Protein AF-0000000072276727 (afdb_homodimer)

Sequence (302 aa):
MKRTNSSKAVAELLTQIGRLSHSHGFTGGLNPAQWMALRYFGQANPSVCTVMRFADFYGSSRGTASQSISALVRKGYLVRRPSPEKKSSHILEVTDAGRVLLSQDPIKYLIRGIEGLPASKVADFAESLEILIRHLFKEGDGDDMAIEPSEMKRTNSSKAVAELLTQIGRLSHSHGFTGGLNPAQWMALRYFGQANPSVCTVMRFADFYGSSRGTASQSISALVRKGYLVRRPSPEKKSSHILEVTDAGRVLLSQDPIKYLIRGIEGLPASKVADFAESLEILIRHLFKEGDGDDMAIEPSE

Organism: Rhodospirillum rubrum (strain ATCC 11170 / ATH 1.1.1 / DSM 467 / LMG 4362 / NCIMB 8255 / S1) (NCBI:txid269796)

Radius of gyration: 20.76 Å; Cα contacts (8 Å, |Δi|>4): 369; chains: 2; bounding box: 49×72×50 Å

InterPro domains:
  IPR000835 MarR-type HTH domain [PF12802] (29-85)
  IPR036388 Winged helix-like DNA-binding domain superfamily [G3DSA:1.10.10.10] (6-138)
  IPR036390 Winged helix DNA-binding domain superfamily [SSF46785] (27-138)
  IPR039422 Transcription regulators MarR/SlyA-like [PTHR33164] (10-126)

Solvent-accessible surface area (backbone atoms only — not comparable to full-atom values): 16403 Å² total; per-residue (Å²): 140,78,67,55,47,33,44,61,38,35,37,50,48,46,48,51,51,19,48,56,56,46,67,50,22,66,44,96,92,32,43,47,64,34,48,50,49,52,51,49,38,64,69,44,53,78,91,55,19,31,60,63,51,48,9,63,73,70,72,46,52,60,68,60,36,44,52,34,48,51,50,33,37,74,73,49,29,32,43,82,36,79,30,90,83,40,88,90,37,59,26,48,40,58,31,73,62,26,50,58,51,54,76,64,44,57,62,53,60,50,23,53,32,43,60,71,45,58,71,72,53,41,39,53,44,22,52,53,48,51,55,32,49,55,44,48,54,62,51,54,66,61,68,63,69,74,78,63,73,79,126,134,75,71,51,48,33,44,61,39,35,37,51,48,46,50,50,52,20,47,56,55,45,68,50,23,66,43,95,94,32,44,48,64,36,48,51,50,53,51,48,37,65,70,42,53,78,90,55,19,31,62,63,51,48,9,63,72,70,72,46,53,57,67,61,36,45,51,34,48,51,52,34,37,75,72,50,28,30,42,81,37,78,29,91,84,39,90,90,37,60,26,48,40,58,30,73,63,26,49,59,52,54,76,64,43,58,63,52,60,50,23,52,33,45,62,72,47,58,69,70,54,40,39,54,46,21,52,52,49,52,56,33,50,54,45,48,54,62,52,54,65,63,68,63,69,72,77,64,74,78,126

Foldseek 3Di:
DPVCPDPVNVVVVVVVVVVVLQVLQPPPVAHVLLLLLLVPQAPDDQVQQALVSSCVVVVHDSVSSVVSVVVCVVVPQKDWDQRPVDNVGIGIHGDPVVVVVNVVRSCVVVVVVLVPDPPVVSVVVVVVVVVVVVVVVVVVVPPPPPPPPDD/DPPCPDPVNVVVVVVVVVVVLQVLQPPPVAHVLLLLLLVPQAPDDQVQQALVSSCVVVVHDSVSSCVSVVVCVVVPQKDWDQRPVDNVGIGIHGDPVSVVVNVVRSCVVVVVVLVPDPPVVSVVVVVVVVVVVVVVVVVVVPPPPPPPPDD

Nearest PDB structures (foldseek):
  5cyv-assembly1_B  TM=8.163E-01  e=2.931E-05  Rhodococcus jostii RHA1
  5f6f-assembly1_B  TM=5.925E-01  e=1.391E-05  Staphylococcus aureus
  5fb2-assembly1_A  TM=6.396E-01  e=5.126E-05  Staphylococcus aureus
  5ffz-assembly1_A-2  TM=5.820E-01  e=2.148E-05  Staphylococcus aureus
  4lll-assembly4_M  TM=6.049E-01  e=4.527E-05  Staphylococcus aureus

pLDDT: mean 79.68, std 17.42, range [23.55, 97.69]

Secondary structure (DSSP, 8-state):
--GGGSHHHHHHHHHHHHHHHHHTTSBTTB-HHHHHHHHHHHH--GGG-SHHHHHHHHT--HHHHHHHHHHHHHTTSEEEEE-SS-TT-EEEEE-HHHHHHHTT-THHHHHHHHHTS-HHHHHHHHHHHHHHHHHHHHHHTTT--------/--GGGSHHHHHHHHHHHHHHHHHTTSBTTB-HHHHHHHHHHHH--GGG-SHHHHHHHHT--HHHHHHHHHHHHHTTSEEEEE-SS-TT-EEEEE-HHHHHHHTT-THHHHHHHHHTS-HHHHHHHHHHHHHHHHHHHHHHTTT--------

Structure (mmCIF, N/CA/C/O backbone):
data_AF-0000000072276727-model_v1
#
loop_
_entity.id
_entity.type
_entity.pdbx_description
1 polymer 'Transcriptional regulatory protein'
#
loop_
_atom_site.group_PDB
_atom_site.id
_atom_site.type_symbol
_atom_site.label_atom_id
_atom_site.label_alt_id
_atom_site.label_comp_id
_atom_site.label_asym_id
_atom_site.label_entity_id
_atom_site.label_seq_id
_atom_site.pdbx_PDB_ins_code
_atom_site.Cartn_x
_atom_site.Cartn_y
_atom_site.Cartn_z
_atom_site.occupancy
_atom_site.B_iso_or_equiv
_atom_site.auth_seq_id
_atom_site.auth_comp_id
_atom_site.auth_asym_id
_atom_site.auth_atom_id
_atom_site.pdbx_PDB_model_num
ATOM 1 N N . MET A 1 1 ? 18.516 -18.031 -6.91 1 28.41 1 MET A N 1
ATOM 2 C CA . MET A 1 1 ? 17.234 -17.625 -6.355 1 28.41 1 MET A CA 1
ATOM 3 C C . MET A 1 1 ? 17 -16.125 -6.562 1 28.41 1 MET A C 1
ATOM 5 O O . MET A 1 1 ? 17.219 -15.328 -5.648 1 28.41 1 MET A O 1
ATOM 9 N N . LYS A 1 2 ? 17.516 -15.508 -7.641 1 39.69 2 LYS A N 1
ATOM 10 C CA . LYS A 1 2 ? 17.906 -14.328 -8.398 1 39.69 2 LYS A CA 1
ATOM 11 C C . LYS A 1 2 ? 16.719 -13.406 -8.656 1 39.69 2 LYS A C 1
ATOM 13 O O . LYS A 1 2 ? 16.797 -12.508 -9.5 1 39.69 2 LYS A O 1
ATOM 18 N N . ARG A 1 3 ? 15.5 -13.977 -8.594 1 46.44 3 ARG A N 1
ATOM 19 C CA . ARG A 1 3 ? 14.133 -13.617 -8.953 1 46.44 3 ARG A CA 1
ATOM 20 C C . ARG A 1 3 ? 13.719 -12.305 -8.289 1 46.44 3 ARG A C 1
ATOM 22 O O . ARG A 1 3 ? 12.906 -11.555 -8.828 1 46.44 3 ARG A O 1
ATOM 29 N N . THR A 1 4 ? 14.453 -11.977 -7.047 1 56.88 4 THR A N 1
ATOM 30 C CA . THR A 1 4 ? 14 -11 -6.066 1 56.88 4 THR A CA 1
ATOM 31 C C . THR A 1 4 ? 14.383 -9.586 -6.5 1 56.88 4 THR A C 1
ATOM 33 O O . THR A 1 4 ? 13.93 -8.602 -5.902 1 56.88 4 THR A O 1
ATOM 36 N N . ASN A 1 5 ? 15.094 -9.617 -7.605 1 63.16 5 ASN A N 1
ATOM 37 C CA . ASN A 1 5 ? 15.594 -8.281 -7.922 1 63.16 5 ASN A CA 1
ATOM 38 C C . ASN A 1 5 ? 14.93 -7.715 -9.172 1 63.16 5 ASN A C 1
ATOM 40 O O . ASN A 1 5 ? 15.508 -6.867 -9.859 1 63.16 5 ASN A O 1
ATOM 44 N N . SER A 1 6 ? 13.906 -8.312 -9.445 1 83 6 SER A N 1
ATOM 45 C CA . SER A 1 6 ? 13.234 -7.816 -10.641 1 83 6 SER A CA 1
ATOM 46 C C . SER A 1 6 ? 12.219 -6.73 -10.297 1 83 6 SER A C 1
ATOM 48 O O . SER A 1 6 ? 11.828 -6.582 -9.133 1 83 6 SER A O 1
ATOM 50 N N . SER A 1 7 ? 11.969 -5.961 -11.359 1 88.56 7 SER A N 1
ATOM 51 C CA . SER A 1 7 ? 10.945 -4.93 -11.219 1 88.56 7 SER A CA 1
ATOM 52 C C . SER A 1 7 ? 9.617 -5.527 -10.766 1 88.56 7 SER A C 1
ATOM 54 O O . SER A 1 7 ? 8.906 -4.922 -9.969 1 88.56 7 SER A O 1
ATOM 56 N N . LYS A 1 8 ? 9.453 -6.707 -11.195 1 86.81 8 LYS A N 1
ATOM 57 C CA . LYS A 1 8 ? 8.234 -7.414 -10.805 1 86.81 8 LYS A CA 1
ATOM 58 C C . LYS A 1 8 ? 8.258 -7.773 -9.328 1 86.81 8 LYS A C 1
ATOM 60 O O . LYS A 1 8 ? 7.27 -7.586 -8.617 1 86.81 8 LYS A O 1
ATOM 65 N N . ALA A 1 9 ? 9.367 -8.258 -8.961 1 83.88 9 ALA A N 1
ATOM 66 C CA . ALA A 1 9 ? 9.508 -8.641 -7.559 1 83.88 9 ALA A CA 1
ATOM 67 C C . ALA A 1 9 ? 9.359 -7.426 -6.645 1 83.88 9 ALA A C 1
ATOM 69 O O . ALA A 1 9 ? 8.703 -7.5 -5.605 1 83.88 9 ALA A O 1
ATOM 70 N N . VAL A 1 10 ? 9.906 -6.309 -7.008 1 87.81 10 VAL A N 1
ATOM 71 C CA . VAL A 1 10 ? 9.836 -5.078 -6.23 1 87.81 10 VAL A CA 1
ATOM 72 C C . VAL A 1 10 ? 8.391 -4.594 -6.156 1 87.81 10 VAL A C 1
ATOM 74 O O . VAL A 1 10 ? 7.914 -4.188 -5.094 1 87.81 10 VAL A O 1
ATOM 77 N N . ALA A 1 11 ? 7.715 -4.711 -7.277 1 88.5 11 ALA A N 1
ATOM 78 C CA . ALA A 1 11 ? 6.312 -4.301 -7.324 1 88.5 11 ALA A CA 1
ATOM 79 C C . ALA A 1 11 ? 5.465 -5.137 -6.371 1 88.5 11 ALA A C 1
ATOM 81 O O . ALA A 1 11 ? 4.621 -4.602 -5.645 1 88.5 11 ALA A O 1
ATOM 82 N N . GLU A 1 12 ? 5.738 -6.355 -6.34 1 84.12 12 GLU A N 1
ATOM 83 C CA . GLU A 1 12 ? 4.992 -7.258 -5.469 1 84.12 12 GLU A CA 1
ATOM 84 C C . GLU A 1 12 ? 5.281 -6.977 -3.998 1 84.12 12 GLU A C 1
ATOM 86 O O . GLU A 1 12 ? 4.375 -7.004 -3.162 1 84.12 12 GLU A O 1
ATOM 91 N N . LEU A 1 13 ? 6.523 -6.695 -3.721 1 83.75 13 LEU A N 1
ATOM 92 C CA . LEU A 1 13 ? 6.91 -6.391 -2.348 1 83.75 13 LEU A CA 1
ATOM 93 C C . LEU A 1 13 ? 6.289 -5.078 -1.886 1 83.75 13 LEU A C 1
ATOM 95 O O . LEU A 1 13 ? 5.82 -4.973 -0.75 1 83.75 13 LEU A O 1
ATOM 99 N N . LEU A 1 14 ? 6.262 -4.141 -2.752 1 86.81 14 LEU A N 1
ATOM 100 C CA . LEU A 1 14 ? 5.645 -2.857 -2.434 1 86.81 14 LEU A CA 1
ATOM 101 C C . LEU A 1 14 ? 4.156 -3.023 -2.16 1 86.81 14 LEU A C 1
ATOM 103 O O . LEU A 1 14 ? 3.629 -2.451 -1.202 1 86.81 14 LEU A O 1
ATOM 107 N N . THR A 1 15 ? 3.518 -3.785 -2.977 1 82.5 15 THR A N 1
ATOM 108 C CA . THR A 1 15 ? 2.094 -4.055 -2.811 1 82.5 15 THR A CA 1
ATOM 109 C C . THR A 1 15 ? 1.827 -4.75 -1.48 1 82.5 15 THR A C 1
ATOM 111 O O . THR A 1 15 ? 0.852 -4.438 -0.794 1 82.5 15 THR A O 1
ATOM 114 N N . GLN A 1 16 ? 2.672 -5.668 -1.152 1 79.69 16 GLN A N 1
ATOM 115 C CA . GLN A 1 16 ? 2.525 -6.398 0.101 1 79.69 16 GLN A CA 1
ATOM 116 C C . GLN A 1 16 ? 2.672 -5.469 1.303 1 79.69 16 GLN A C 1
ATOM 118 O O . GLN A 1 16 ? 1.913 -5.57 2.27 1 79.69 16 GLN A O 1
ATOM 123 N N . ILE A 1 17 ? 3.648 -4.586 1.242 1 81.12 17 ILE A N 1
ATOM 124 C CA . ILE A 1 17 ? 3.879 -3.641 2.33 1 81.12 17 ILE A CA 1
ATOM 125 C C . ILE A 1 17 ? 2.68 -2.705 2.463 1 81.12 17 ILE A C 1
ATOM 127 O O . ILE A 1 17 ? 2.236 -2.408 3.576 1 81.12 17 ILE A O 1
ATOM 131 N N . GLY A 1 18 ? 2.227 -2.26 1.31 1 78.69 18 GLY A N 1
ATOM 132 C CA . GLY A 1 18 ? 1.042 -1.415 1.324 1 78.69 18 GLY A CA 1
ATOM 133 C C . GLY A 1 18 ? -0.16 -2.084 1.963 1 78.69 18 GLY A C 1
ATOM 134 O O . GLY A 1 18 ? -0.893 -1.456 2.729 1 78.69 18 GLY A O 1
ATOM 135 N N . ARG A 1 19 ? -0.357 -3.309 1.701 1 75.44 19 ARG A N 1
ATOM 136 C CA . ARG A 1 19 ? -1.466 -4.07 2.27 1 75.44 19 ARG A CA 1
ATOM 137 C C . ARG A 1 19 ? -1.307 -4.223 3.777 1 75.44 19 ARG A C 1
ATOM 139 O O . ARG A 1 19 ? -2.27 -4.055 4.531 1 75.44 19 ARG A O 1
ATOM 146 N N . LEU A 1 20 ? -0.111 -4.594 4.148 1 72.75 20 LEU A 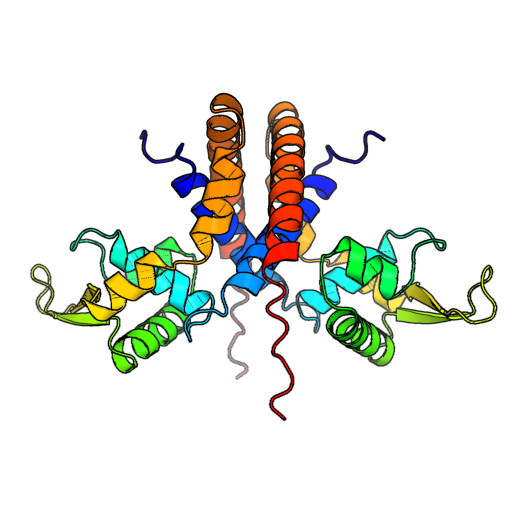N 1
ATOM 147 C CA . LEU A 1 20 ? 0.159 -4.777 5.57 1 72.75 20 LEU A CA 1
ATOM 148 C C . LEU A 1 20 ? -0.059 -3.48 6.336 1 72.75 20 LEU A C 1
ATOM 150 O O . LEU A 1 20 ? -0.623 -3.49 7.434 1 72.75 20 LEU A O 1
ATOM 154 N N . SER A 1 21 ? 0.383 -2.441 5.723 1 71.75 21 SER A N 1
ATOM 155 C CA . SER A 1 21 ? 0.22 -1.133 6.348 1 71.75 21 SER A CA 1
ATOM 156 C C . SER A 1 21 ? -1.247 -0.723 6.398 1 71.75 21 SER A C 1
ATOM 158 O O . SER A 1 21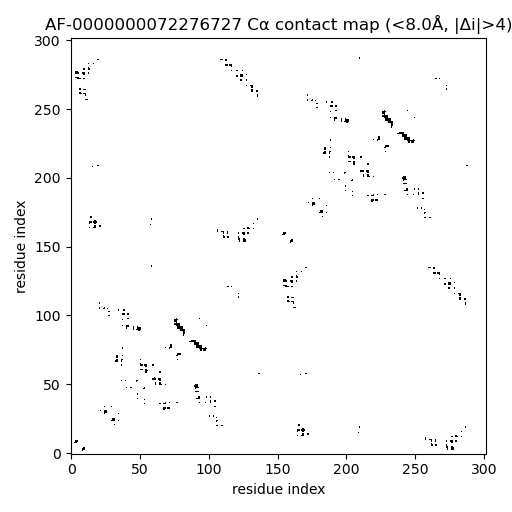 ? -1.693 -0.109 7.371 1 71.75 21 SER A O 1
ATOM 160 N N . HIS A 1 22 ? -1.976 -1.088 5.371 1 69.25 22 HIS A N 1
ATOM 161 C CA . HIS A 1 22 ? -3.395 -0.759 5.285 1 69.25 22 HIS A CA 1
ATOM 162 C C . HIS A 1 22 ? -4.211 -1.585 6.277 1 69.25 22 HIS A C 1
ATOM 164 O O . HIS A 1 22 ? -5.102 -1.059 6.941 1 69.25 22 HIS A O 1
ATOM 170 N N . SER A 1 23 ? -3.924 -2.826 6.309 1 67.75 23 SER A N 1
ATOM 171 C CA . SER A 1 23 ? -4.656 -3.713 7.207 1 67.75 23 SER A CA 1
ATOM 172 C C . SER A 1 23 ? -4.496 -3.281 8.664 1 67.75 23 SER A C 1
ATOM 174 O O . SER A 1 23 ? -5.418 -3.432 9.469 1 67.75 23 SER A O 1
ATOM 176 N N . HIS A 1 24 ? -3.363 -2.662 8.906 1 65 24 HIS A N 1
ATOM 177 C CA . HIS A 1 24 ? -3.105 -2.197 10.266 1 65 24 HIS A CA 1
ATOM 178 C C . HIS A 1 24 ? -3.691 -0.808 10.492 1 65 24 HIS A C 1
ATOM 180 O O . HIS A 1 24 ? -3.709 -0.313 11.625 1 65 24 HIS A O 1
ATOM 186 N N . GLY A 1 25 ? -4.309 -0.34 9.492 1 67.38 25 GLY A N 1
ATOM 187 C CA . GLY A 1 25 ? -4.797 1.028 9.562 1 67.38 25 GLY A CA 1
ATOM 188 C C . GLY A 1 25 ? -6.211 1.131 10.102 1 67.38 25 GLY A C 1
ATOM 189 O O . GLY A 1 25 ? -6.707 2.23 10.352 1 67.38 25 GLY A O 1
ATOM 190 N N . PHE A 1 26 ? -6.828 -0.09 10.297 1 72.06 26 PHE A N 1
ATOM 191 C CA . PHE A 1 26 ? -8.133 -0.049 10.953 1 72.06 26 PHE A CA 1
ATOM 192 C C . PHE A 1 26 ? -7.98 -0.159 12.461 1 72.06 26 PHE A C 1
ATOM 194 O O . PHE A 1 26 ? -8.219 -1.221 13.039 1 72.06 26 PHE A O 1
ATOM 201 N N . THR A 1 27 ? -7.5 0.809 13.039 1 77.94 27 THR A N 1
ATOM 202 C CA . THR A 1 27 ? -7.223 0.863 14.469 1 77.94 27 THR A CA 1
ATOM 203 C C . THR A 1 27 ? -7.691 2.189 15.062 1 77.94 27 THR A C 1
ATOM 205 O O . THR A 1 27 ? -7.926 3.152 14.328 1 77.94 27 THR A O 1
ATOM 208 N N . GLY A 1 28 ? -8.008 2.17 16.328 1 84.06 28 GLY A N 1
ATOM 209 C CA . GLY A 1 28 ? -8.367 3.395 17.016 1 84.06 28 GLY A CA 1
ATOM 210 C C . GLY A 1 28 ? -9.68 3.99 16.547 1 84.06 28 GLY A C 1
ATOM 211 O O . GLY A 1 28 ? -9.891 5.199 16.656 1 84.06 28 GLY A O 1
ATOM 212 N N . GLY A 1 29 ? -10.5 3.168 15.836 1 89.06 29 GLY A N 1
ATOM 213 C CA . GLY A 1 29 ? -11.781 3.641 15.336 1 89.06 29 GLY A CA 1
ATOM 214 C C . GLY A 1 29 ? -11.672 4.41 14.031 1 89.06 29 GLY A C 1
ATOM 215 O O . GLY A 1 29 ? -12.633 5.039 13.594 1 89.06 29 GLY A O 1
ATOM 216 N N . LEU A 1 30 ? -10.484 4.434 13.469 1 93.06 30 LEU A N 1
ATOM 217 C CA . LEU A 1 30 ? -10.273 5.129 12.203 1 93.06 30 LEU A CA 1
ATOM 218 C C . LEU A 1 30 ? -9.961 4.141 11.086 1 93.06 30 LEU A C 1
ATOM 220 O O . LEU A 1 30 ? -9.492 3.031 11.344 1 93.06 30 LEU A O 1
ATOM 224 N N . ASN A 1 31 ? -10.281 4.512 9.922 1 87.06 31 ASN A N 1
ATOM 225 C CA . ASN A 1 31 ? -9.82 3.789 8.742 1 87.06 31 ASN A CA 1
ATOM 226 C C . ASN A 1 31 ? -8.547 4.395 8.172 1 87.06 31 ASN A C 1
ATOM 228 O O . ASN A 1 31 ? -8.102 5.457 8.625 1 87.06 31 ASN A O 1
ATOM 232 N N . PRO A 1 32 ? -7.93 3.746 7.246 1 84.62 32 PRO A N 1
ATOM 233 C CA . PRO A 1 32 ? -6.629 4.199 6.746 1 84.62 32 PRO A CA 1
ATOM 234 C C . PRO A 1 32 ? -6.668 5.629 6.207 1 84.62 32 PRO A C 1
ATOM 236 O O . PRO A 1 32 ? -5.746 6.41 6.445 1 84.62 32 PRO A O 1
ATOM 239 N N . ALA A 1 33 ? -7.738 5.977 5.516 1 86.31 33 ALA A N 1
ATOM 240 C CA . ALA A 1 33 ? -7.848 7.324 4.973 1 86.31 33 ALA A CA 1
ATOM 241 C C . ALA A 1 33 ? -7.945 8.359 6.09 1 86.31 33 ALA A C 1
ATOM 243 O O . ALA A 1 33 ? -7.387 9.453 5.98 1 86.31 33 ALA A O 1
ATOM 244 N N . GLN A 1 34 ? -8.648 8 7.07 1 92.56 34 GLN A N 1
ATOM 245 C CA . GLN A 1 34 ? -8.789 8.891 8.219 1 92.56 34 GLN A CA 1
ATOM 246 C C . GLN A 1 34 ? -7.473 9.039 8.969 1 92.56 34 GLN A C 1
ATOM 248 O O . GLN A 1 34 ? -7.117 10.141 9.398 1 92.56 34 GLN A O 1
ATOM 253 N N . TRP A 1 35 ? -6.75 7.938 9.102 1 91.56 35 TRP A N 1
ATOM 254 C CA . TRP A 1 35 ? -5.426 8 9.703 1 91.56 35 TRP A CA 1
ATOM 255 C C . TRP A 1 35 ? -4.5 8.906 8.898 1 91.56 35 TRP A C 1
ATOM 257 O O . TRP A 1 35 ? -3.75 9.703 9.469 1 91.56 35 TRP A O 1
ATOM 267 N N . MET A 1 36 ? -4.531 8.82 7.641 1 89.19 36 MET A N 1
ATOM 268 C CA . MET A 1 36 ? -3.705 9.641 6.77 1 89.19 36 MET A CA 1
ATOM 269 C C . MET A 1 36 ? -4.02 11.125 6.961 1 89.19 36 MET A C 1
ATOM 271 O O . MET A 1 36 ? -3.109 11.945 7.07 1 89.19 36 MET A O 1
ATOM 275 N N . ALA A 1 37 ? -5.301 11.375 6.98 1 92.62 37 ALA A N 1
ATOM 276 C CA . ALA A 1 37 ? -5.719 12.758 7.168 1 92.62 37 ALA A CA 1
ATOM 277 C C . ALA A 1 37 ? -5.262 13.289 8.523 1 92.62 37 ALA A C 1
ATOM 279 O O . ALA A 1 37 ? -4.691 14.383 8.609 1 92.62 37 ALA A O 1
ATOM 280 N N . LEU A 1 38 ? -5.488 12.562 9.539 1 93.94 38 LEU A N 1
ATOM 281 C CA . LEU A 1 38 ? -5.113 12.992 10.883 1 93.94 38 LEU A CA 1
ATOM 282 C C . LEU A 1 38 ? -3.611 13.227 10.977 1 93.94 38 LEU A C 1
ATOM 284 O O . LEU A 1 38 ? -3.168 14.211 11.562 1 93.94 38 LEU A O 1
ATOM 288 N N . ARG A 1 39 ? -2.873 12.328 10.43 1 91.19 39 ARG A N 1
ATOM 289 C CA . ARG A 1 39 ? -1.418 12.453 10.414 1 91.19 39 ARG A CA 1
ATOM 290 C C . ARG A 1 39 ? -0.978 13.711 9.68 1 91.19 39 ARG A C 1
ATOM 292 O O . ARG A 1 39 ? -0.091 14.43 10.141 1 91.19 39 ARG A O 1
ATOM 299 N N . TYR A 1 40 ? -1.562 13.883 8.539 1 90.56 40 TYR A N 1
ATOM 300 C CA . TYR A 1 40 ? -1.226 15.047 7.73 1 90.56 40 TYR A CA 1
ATOM 301 C C . TYR A 1 40 ? -1.43 16.328 8.516 1 90.56 40 TYR A C 1
ATOM 303 O O . TYR A 1 40 ? -0.523 17.172 8.602 1 90.56 40 TYR A O 1
ATOM 311 N N . PHE A 1 41 ? -2.518 16.453 9.078 1 93.38 41 PHE A N 1
ATOM 312 C CA . PHE A 1 41 ? -2.85 17.703 9.773 1 93.38 41 PHE A CA 1
ATOM 313 C C . PHE A 1 41 ? -2.113 17.797 11.102 1 93.38 41 PHE A C 1
ATOM 315 O O . PHE A 1 41 ? -1.96 18.875 11.656 1 93.38 41 PHE A O 1
ATOM 322 N N . GLY A 1 42 ? -1.673 16.641 11.625 1 91.56 42 GLY A N 1
ATOM 323 C CA . GLY A 1 42 ? -0.858 16.641 12.828 1 91.56 42 GLY A CA 1
ATOM 324 C C . GLY A 1 42 ? 0.541 17.188 12.609 1 91.56 42 GLY A C 1
ATOM 325 O O . GLY A 1 42 ? 1.208 17.609 13.555 1 91.56 42 GLY A O 1
ATOM 326 N N . GLN A 1 43 ? 1.03 17.078 11.414 1 83.06 43 GLN A N 1
ATOM 327 C CA . GLN A 1 43 ? 2.391 17.5 11.094 1 83.06 43 GLN A CA 1
ATOM 328 C C . GLN A 1 43 ? 2.393 18.844 10.375 1 83.06 43 GLN A C 1
ATOM 330 O O . GLN A 1 43 ? 3.428 19.5 10.289 1 83.06 43 GLN A O 1
ATOM 335 N N . ALA A 1 44 ? 1.271 19.172 9.875 1 69.25 44 ALA A N 1
ATOM 336 C CA . ALA A 1 44 ? 1.212 20.297 8.945 1 69.25 44 ALA A CA 1
ATOM 337 C C . ALA A 1 44 ? 1.294 21.625 9.695 1 69.25 44 ALA A C 1
ATOM 339 O O . ALA A 1 44 ? 0.822 21.75 10.828 1 69.25 44 ALA A O 1
ATOM 340 N N . ASN A 1 45 ? 2.088 22.375 9.023 1 69 45 ASN A N 1
ATOM 341 C CA . ASN A 1 45 ? 2.059 23.781 9.398 1 69 45 ASN A CA 1
ATOM 342 C C . ASN A 1 45 ? 0.74 24.438 9 1 69 45 ASN A C 1
ATOM 344 O O . ASN A 1 45 ? 0.083 24 8.055 1 69 45 ASN A O 1
ATOM 348 N N . PRO A 1 46 ? 0.302 25.344 9.766 1 63.81 46 PRO A N 1
ATOM 349 C CA . PRO A 1 46 ? -0.989 26 9.547 1 63.81 46 PRO A CA 1
ATOM 350 C C . PRO A 1 46 ? -1.205 26.406 8.094 1 63.81 46 PRO A C 1
ATOM 352 O O . PRO A 1 46 ? -2.336 26.391 7.602 1 63.81 46 PRO A O 1
ATOM 355 N N . SER A 1 47 ? -0.215 26.734 7.402 1 65.19 47 SER A N 1
ATOM 356 C CA . SER A 1 47 ? -0.384 27.25 6.047 1 65.19 47 SER A CA 1
ATOM 357 C C . SER A 1 47 ? -0.786 26.141 5.082 1 65.19 47 SER A C 1
ATOM 359 O O . SER A 1 47 ? -1.298 26.406 3.994 1 65.19 47 SER A O 1
ATOM 361 N N . VAL A 1 48 ? -0.733 24.984 5.465 1 68 48 VAL A N 1
ATOM 362 C CA . VAL A 1 48 ? -1.001 23.891 4.543 1 68 48 VAL A CA 1
ATOM 363 C C . VAL A 1 48 ? -2.049 22.953 5.141 1 68 48 VAL A C 1
ATOM 365 O O . VAL A 1 48 ? -2.162 21.797 4.73 1 68 48 VAL A O 1
ATOM 368 N N . CYS A 1 49 ? -2.893 23.484 5.902 1 81.75 49 CYS A N 1
ATOM 369 C CA . CYS A 1 49 ? -3.828 22.641 6.645 1 81.75 49 CYS A CA 1
ATOM 370 C C . CYS A 1 49 ? -5.23 22.734 6.055 1 81.75 49 CYS A C 1
ATOM 372 O O . CYS A 1 49 ? -6.199 22.969 6.781 1 81.75 49 CYS A O 1
ATOM 374 N N . THR A 1 50 ? -5.316 22.578 4.699 1 87.94 50 THR A N 1
ATOM 375 C CA . THR A 1 50 ? -6.613 22.609 4.023 1 87.94 50 THR A CA 1
ATOM 376 C C . THR A 1 50 ? -6.93 21.266 3.396 1 87.94 50 THR A C 1
ATOM 378 O O . THR A 1 50 ? -6.031 20.453 3.178 1 87.94 50 THR A O 1
ATOM 381 N N . VAL A 1 51 ? -8.242 21.125 3.078 1 90.12 51 VAL A N 1
ATOM 382 C CA . VAL A 1 51 ? -8.711 19.906 2.432 1 90.12 51 VAL A CA 1
ATOM 383 C C . VAL A 1 51 ? -8 19.734 1.094 1 90.12 51 VAL A C 1
ATOM 385 O O . VAL A 1 51 ? -7.555 18.625 0.764 1 90.12 51 VAL A O 1
ATOM 388 N N . MET A 1 52 ? -7.805 20.781 0.39 1 88.25 52 MET A N 1
ATOM 389 C CA . MET A 1 52 ? -7.203 20.75 -0.941 1 88.25 52 MET A CA 1
ATOM 390 C C . MET A 1 52 ? -5.742 20.312 -0.868 1 88.25 52 MET A C 1
ATOM 392 O O . MET A 1 52 ? -5.293 19.5 -1.663 1 88.25 52 MET A O 1
ATOM 396 N N . ARG A 1 53 ? -5.059 20.906 0.043 1 86.62 53 ARG A N 1
ATOM 397 C CA . ARG A 1 53 ? -3.645 20.578 0.177 1 86.62 53 ARG A CA 1
ATOM 398 C C . ARG A 1 53 ? -3.461 19.125 0.628 1 86.62 53 ARG A C 1
ATOM 400 O O . ARG A 1 53 ? -2.533 18.453 0.185 1 86.62 53 ARG A O 1
ATOM 407 N N . PHE A 1 54 ? -4.344 18.688 1.482 1 89.38 54 PHE A N 1
ATOM 408 C CA . PHE A 1 54 ? -4.328 17.281 1.878 1 89.38 54 PHE A CA 1
ATOM 409 C C . PHE A 1 54 ? -4.578 16.375 0.676 1 89.38 54 PHE A C 1
ATOM 411 O O . PHE A 1 54 ? -3.84 15.414 0.453 1 89.38 54 PHE A O 1
ATOM 418 N N . ALA A 1 55 ? -5.586 16.703 -0.122 1 87.44 55 ALA A N 1
ATOM 419 C CA . ALA A 1 55 ? -5.93 15.922 -1.304 1 87.44 55 ALA A CA 1
ATOM 420 C C . ALA A 1 55 ? -4.758 15.844 -2.277 1 87.44 55 ALA A C 1
ATOM 422 O O . ALA A 1 55 ? -4.438 14.773 -2.799 1 87.44 55 ALA A O 1
ATOM 423 N N . ASP A 1 56 ? -4.066 16.969 -2.482 1 80.19 56 ASP A N 1
ATOM 424 C CA . ASP A 1 56 ? -2.92 17.047 -3.381 1 80.19 56 ASP A CA 1
ATOM 425 C C . ASP A 1 56 ? -1.762 16.188 -2.873 1 80.19 56 ASP A C 1
ATOM 427 O O . ASP A 1 56 ? -1.115 15.492 -3.652 1 80.19 56 ASP A O 1
ATOM 431 N N . PHE A 1 57 ? -1.592 16.328 -1.59 1 76.5 57 PHE A N 1
ATOM 432 C CA . PHE A 1 57 ? -0.466 15.648 -0.965 1 76.5 57 PHE A CA 1
ATOM 433 C C . PHE A 1 57 ? -0.621 14.141 -1.08 1 76.5 57 PHE A C 1
ATOM 435 O O . PHE A 1 57 ? 0.356 13.422 -1.32 1 76.5 57 PHE A O 1
ATOM 442 N N . TYR A 1 58 ? -1.785 13.586 -0.95 1 77.31 58 TYR A N 1
ATOM 443 C CA . TYR A 1 58 ? -1.993 12.141 -0.913 1 77.31 58 TYR A CA 1
ATOM 444 C C . TYR A 1 58 ? -2.541 11.633 -2.24 1 77.31 58 TYR A C 1
ATOM 446 O O . TYR A 1 58 ? -2.828 10.445 -2.389 1 77.31 58 TYR A O 1
ATOM 454 N N . GLY A 1 59 ? -2.705 12.508 -3.166 1 75.19 59 GLY A N 1
ATOM 455 C CA . GLY A 1 59 ? -3.17 12.102 -4.48 1 75.19 59 GLY A CA 1
ATOM 456 C C . GLY A 1 59 ? -4.594 11.586 -4.477 1 75.19 59 GLY A C 1
ATOM 457 O O . GLY A 1 59 ? -4.898 10.578 -5.117 1 75.19 59 GLY A O 1
ATOM 458 N N . SER A 1 60 ? -5.43 12.148 -3.711 1 78.31 60 SER A N 1
ATOM 459 C CA . SER A 1 60 ? -6.84 11.781 -3.637 1 78.31 60 SER A CA 1
ATOM 460 C C . SER A 1 60 ? -7.727 12.867 -4.227 1 78.31 60 SER A C 1
ATOM 462 O O . SER A 1 60 ? -7.293 14.008 -4.391 1 78.31 60 SER A O 1
ATOM 464 N N . SER A 1 61 ? -8.906 12.438 -4.562 1 81.44 61 SER A N 1
ATOM 465 C CA . SER A 1 61 ? -9.875 13.445 -4.98 1 81.44 61 SER A CA 1
ATOM 466 C C . SER A 1 61 ? -10.312 14.312 -3.805 1 81.44 61 SER A C 1
ATOM 468 O O . SER A 1 61 ? -10.227 13.891 -2.65 1 81.44 61 SER A O 1
ATOM 470 N N . ARG A 1 62 ? -10.688 15.516 -4.133 1 87.19 62 ARG A N 1
ATOM 471 C CA . ARG A 1 62 ? -11.18 16.422 -3.107 1 87.19 62 ARG A CA 1
ATOM 472 C C . ARG A 1 62 ? -12.375 15.828 -2.365 1 87.19 62 ARG A C 1
ATOM 474 O O . ARG A 1 62 ? -12.508 16.016 -1.153 1 87.19 62 ARG A O 1
ATOM 481 N N . GLY A 1 63 ? -13.188 15.148 -3.098 1 89.81 63 GLY A N 1
ATOM 482 C CA . GLY A 1 63 ? -14.344 14.516 -2.484 1 89.81 63 GLY A CA 1
ATOM 483 C C . GLY A 1 63 ? -13.969 13.484 -1.432 1 89.81 63 GLY A C 1
ATOM 484 O O . GLY A 1 63 ? -14.5 13.508 -0.32 1 89.81 63 GLY A O 1
ATOM 485 N N . THR A 1 64 ? -13.062 12.641 -1.746 1 83.38 64 THR A N 1
ATOM 486 C CA . THR A 1 64 ? -12.602 11.609 -0.825 1 83.38 64 THR A CA 1
ATOM 487 C C . THR A 1 64 ? -11.898 12.234 0.379 1 83.38 64 THR A C 1
ATOM 489 O O . THR A 1 64 ? -12.117 11.812 1.518 1 83.38 64 THR A O 1
ATOM 492 N N . ALA A 1 65 ? -11.164 13.18 0.081 1 91.81 65 ALA A N 1
ATOM 493 C CA . ALA A 1 65 ? -10.461 13.898 1.142 1 91.81 65 ALA A CA 1
ATOM 494 C C . ALA A 1 65 ? -11.445 14.547 2.111 1 91.81 65 ALA A C 1
ATOM 496 O O . ALA A 1 65 ? -11.289 14.445 3.328 1 91.81 65 ALA A O 1
ATOM 497 N N . SER A 1 66 ? -12.461 15.141 1.555 1 94.38 66 SER A N 1
ATOM 498 C CA . SER A 1 66 ? -13.445 15.836 2.375 1 94.38 66 SER A CA 1
ATOM 499 C C . SER A 1 66 ? -14.195 14.859 3.275 1 94.38 66 SER A C 1
ATOM 501 O O . SER A 1 66 ? -14.508 15.18 4.426 1 94.38 66 SER A O 1
ATOM 503 N N . GLN A 1 67 ? -14.422 13.711 2.773 1 95 67 GLN A N 1
ATOM 504 C CA . GLN A 1 67 ? -15.141 12.711 3.549 1 95 67 GLN A CA 1
ATOM 505 C C . GLN A 1 67 ? -14.328 12.258 4.758 1 95 67 GLN A C 1
ATOM 507 O O . GLN A 1 67 ? -14.852 12.172 5.871 1 95 67 GLN A O 1
ATOM 512 N N . SER A 1 68 ? -13.094 11.992 4.543 1 95.12 68 SER A N 1
ATOM 513 C CA . SER A 1 68 ? -12.227 11.57 5.637 1 95.12 68 SER A CA 1
ATOM 514 C C . SER A 1 68 ? -12.07 12.672 6.68 1 95.12 68 SER A C 1
ATOM 516 O O . SER A 1 68 ? -12.094 12.398 7.883 1 95.12 68 SER A O 1
ATOM 518 N N . ILE A 1 69 ? -11.969 13.844 6.164 1 96.31 69 ILE A N 1
ATOM 519 C CA . ILE A 1 69 ? -11.773 14.984 7.055 1 96.31 69 ILE A CA 1
ATOM 520 C C . ILE A 1 69 ? -13.055 15.25 7.84 1 96.31 69 ILE A C 1
ATOM 522 O O . ILE A 1 69 ? -13.016 15.477 9.047 1 96.31 69 ILE A O 1
ATOM 526 N N . SER A 1 70 ? -14.172 15.219 7.164 1 97.31 70 SER A N 1
ATOM 527 C CA . SER A 1 70 ? -15.461 15.43 7.82 1 97.31 70 SER A CA 1
ATOM 528 C C . SER A 1 70 ? -15.695 14.391 8.914 1 97.31 70 SER A C 1
ATOM 530 O O . SER A 1 70 ? -16.234 14.703 9.977 1 97.31 70 SER A O 1
ATOM 532 N N . ALA A 1 71 ? -15.297 13.219 8.648 1 97.5 71 ALA A N 1
ATOM 533 C CA . ALA A 1 71 ? -15.43 12.156 9.648 1 97.5 71 ALA A CA 1
ATOM 534 C C . ALA A 1 71 ? -14.594 12.461 10.891 1 97.5 71 ALA A C 1
ATOM 536 O O . ALA A 1 71 ? -15.055 12.258 12.016 1 97.5 71 ALA A O 1
ATOM 537 N N . LEU A 1 72 ? -13.445 12.961 10.672 1 97.5 72 LEU A N 1
ATOM 538 C CA . LEU A 1 72 ? -12.547 13.273 11.781 1 97.5 72 LEU A CA 1
ATOM 539 C C . LEU A 1 72 ? -13.062 14.461 12.586 1 97.5 72 LEU A C 1
ATOM 541 O O . LEU A 1 72 ? -12.906 14.508 13.805 1 97.5 72 LEU A O 1
ATOM 545 N N . VAL A 1 73 ? -13.703 15.391 11.891 1 97.44 73 VAL A N 1
ATOM 546 C CA . VAL A 1 73 ? -14.312 16.547 12.562 1 97.44 73 VAL A CA 1
ATOM 547 C C . VAL A 1 73 ? -15.5 16.078 13.398 1 97.44 73 VAL A C 1
ATOM 549 O O . VAL A 1 73 ? -15.641 16.484 14.562 1 97.44 73 VAL A O 1
ATOM 552 N N . ARG A 1 74 ? -16.281 15.25 12.836 1 97.69 74 ARG A N 1
ATOM 553 C CA . ARG A 1 74 ? -17.438 14.711 13.547 1 97.69 74 ARG A CA 1
ATOM 554 C C . ARG A 1 74 ? -17 13.922 14.781 1 97.69 74 ARG A C 1
ATOM 556 O O . ARG A 1 74 ? -17.641 14 15.828 1 97.69 74 ARG A O 1
ATOM 563 N N . LYS A 1 75 ? -15.852 13.25 14.711 1 97.31 75 LYS A N 1
ATOM 564 C CA . LYS A 1 75 ? -15.344 12.414 15.805 1 97.31 75 LYS A CA 1
ATOM 565 C C . LYS A 1 75 ? -14.594 13.25 16.828 1 97.31 75 LYS A C 1
ATOM 567 O O . LYS A 1 75 ? -14.211 12.75 17.891 1 97.31 75 LYS A O 1
ATOM 572 N N . GLY A 1 76 ? -14.359 14.5 16.5 1 97.5 76 GLY A N 1
ATOM 573 C CA . GLY A 1 76 ? -13.742 15.414 17.438 1 97.5 76 GLY A CA 1
ATOM 574 C C . GLY A 1 76 ? -12.227 15.391 17.375 1 97.5 76 GLY A C 1
ATOM 575 O O . GLY A 1 76 ? -11.555 15.852 18.297 1 97.5 76 GLY A O 1
ATOM 576 N N . TYR A 1 77 ? -11.586 14.867 16.328 1 97.62 77 TYR A N 1
ATOM 577 C CA . TYR A 1 77 ? -10.133 14.758 16.219 1 97.62 77 TYR A CA 1
ATOM 578 C C . TYR A 1 77 ? -9.562 15.922 15.422 1 97.62 77 TYR A C 1
ATOM 580 O O . TYR A 1 77 ? -8.367 16.219 15.516 1 97.62 77 TYR A O 1
ATOM 588 N N . LEU A 1 78 ? -10.438 16.5 14.594 1 97 78 LEU A N 1
ATOM 589 C CA . LEU A 1 78 ? -10.109 17.719 13.859 1 97 78 LEU A CA 1
ATOM 590 C C . LEU A 1 78 ? -11.141 18.812 14.125 1 97 78 LEU A C 1
ATOM 592 O O . LEU A 1 78 ? -12.281 18.516 14.477 1 97 78 LEU A O 1
ATOM 596 N N . VAL A 1 79 ? -10.742 20.047 13.969 1 95.75 79 VAL A N 1
ATOM 597 C CA . VAL A 1 79 ? -11.648 21.188 14.07 1 95.75 79 VAL A CA 1
ATOM 598 C C . VAL A 1 79 ? -11.367 22.172 12.945 1 95.75 79 VAL A C 1
ATOM 600 O O . VAL A 1 79 ? -10.211 22.359 12.555 1 95.75 79 VAL A O 1
ATOM 603 N N . ARG A 1 80 ? -12.398 22.688 12.414 1 93.25 80 ARG A N 1
ATOM 604 C CA . ARG A 1 80 ? -12.266 23.719 11.383 1 93.25 80 ARG A CA 1
ATOM 605 C C . ARG A 1 80 ? -12.094 25.094 12.008 1 93.25 80 ARG A C 1
ATOM 607 O O . ARG A 1 80 ? -12.773 25.438 12.977 1 93.25 80 ARG A O 1
ATOM 614 N N . ARG A 1 81 ? -11.148 25.766 11.492 1 91.06 81 ARG A N 1
ATOM 615 C CA . ARG A 1 81 ? -10.914 27.141 11.914 1 91.06 81 ARG A CA 1
ATOM 616 C C . ARG A 1 81 ? -10.867 28.078 10.711 1 91.06 81 ARG A C 1
ATOM 618 O O . ARG A 1 81 ? -10.445 27.688 9.625 1 91.06 81 ARG A O 1
ATOM 625 N N . PRO A 1 82 ? -11.336 29.297 10.93 1 87.19 82 PRO A N 1
ATOM 626 C CA . PRO A 1 82 ? -11.18 30.266 9.844 1 87.19 82 PRO A CA 1
ATOM 627 C C . PRO A 1 82 ? -9.719 30.5 9.477 1 87.19 82 PRO A C 1
ATOM 629 O O . PRO A 1 82 ? -8.852 30.531 10.352 1 87.19 82 PRO A O 1
ATOM 632 N N . SER A 1 83 ? -9.477 30.469 8.188 1 82 83 SER A N 1
ATOM 633 C CA . SER A 1 83 ? -8.109 30.734 7.738 1 82 83 SER A CA 1
ATOM 634 C C . SER A 1 83 ? -7.688 32.156 8.078 1 82 83 SER A C 1
ATOM 636 O O . SER A 1 83 ? -8.453 33.125 7.887 1 82 83 SER A O 1
ATOM 638 N N . PRO A 1 84 ? -6.5 32.281 8.602 1 76.81 84 PRO A N 1
ATOM 639 C CA . PRO A 1 84 ? -6.016 33.625 8.844 1 76.81 84 PRO A CA 1
ATOM 640 C C . PRO A 1 84 ? -5.668 34.375 7.559 1 76.81 84 PRO A C 1
ATOM 642 O O . PRO A 1 84 ? -5.652 35.625 7.535 1 76.81 84 PRO A O 1
ATOM 645 N N . GLU A 1 85 ? -5.383 33.594 6.617 1 75.88 85 GLU A N 1
ATOM 646 C CA . GLU A 1 85 ? -4.863 34.188 5.387 1 75.88 85 GLU A CA 1
ATOM 647 C C . GLU A 1 85 ? -5.988 34.469 4.391 1 75.88 85 GLU A C 1
ATOM 649 O O . GLU A 1 85 ? -5.914 35.406 3.621 1 75.88 85 GLU A O 1
ATOM 654 N N . LYS A 1 86 ? -6.852 33.562 4.309 1 71.94 86 LYS A N 1
ATOM 655 C CA . LYS A 1 86 ? -7.93 33.688 3.332 1 71.94 86 LYS A CA 1
ATOM 656 C C . LYS A 1 86 ? -9.297 33.656 4.008 1 71.94 86 LYS A C 1
ATOM 658 O O . LYS A 1 86 ? -9.695 32.594 4.523 1 71.94 86 LYS A O 1
ATOM 663 N N . LYS A 1 87 ? -9.969 34.812 4.016 1 70.81 87 LYS A N 1
ATOM 664 C CA . LYS A 1 87 ? -11.234 35 4.727 1 70.81 87 LYS A CA 1
ATOM 665 C C . LYS A 1 87 ? -12.273 33.969 4.277 1 70.81 87 LYS A C 1
ATOM 667 O O . LYS A 1 87 ? -13.133 33.562 5.066 1 70.81 87 LYS A O 1
ATOM 672 N N . SER A 1 88 ? -12.031 33.375 3.117 1 70.12 88 SER A N 1
ATOM 673 C CA . SER A 1 88 ? -13.07 32.5 2.633 1 70.12 88 SER A CA 1
ATOM 674 C C . SER A 1 88 ? -12.641 31.031 2.764 1 70.12 88 SER A C 1
ATOM 676 O O . SER A 1 88 ? -13.359 30.125 2.338 1 70.12 88 SER A O 1
ATOM 678 N N . SER A 1 89 ? -11.508 30.828 3.484 1 78.25 89 SER A N 1
ATOM 679 C CA . SER A 1 89 ? -11.039 29.453 3.562 1 78.25 89 SER A CA 1
ATOM 680 C C . SER A 1 89 ? -10.93 28.984 5.012 1 78.25 89 SER A C 1
ATOM 682 O O . SER A 1 89 ? -11 29.797 5.938 1 78.25 89 SER A O 1
ATOM 684 N N . HIS A 1 90 ? -11.156 27.75 5.18 1 87.19 90 HIS A N 1
ATOM 685 C CA . HIS A 1 90 ? -10.992 27.141 6.492 1 87.19 90 HIS A CA 1
ATOM 686 C C . HIS A 1 90 ? -9.75 26.25 6.535 1 87.19 90 HIS A C 1
ATOM 688 O O . HIS A 1 90 ? -9.328 25.719 5.508 1 87.19 90 HIS A O 1
ATOM 694 N N . ILE A 1 91 ? -9.133 26.406 7.691 1 90.62 91 ILE A N 1
ATOM 695 C CA . ILE A 1 91 ? -8.023 25.5 7.938 1 90.62 91 ILE A CA 1
ATOM 696 C C . ILE A 1 91 ? -8.43 24.438 8.953 1 90.62 91 ILE A C 1
ATOM 698 O O . ILE A 1 91 ? -9.445 24.594 9.648 1 90.62 91 ILE A O 1
ATOM 702 N N . LEU A 1 92 ? -7.691 23.359 8.992 1 94.25 92 LEU A N 1
ATOM 703 C CA . LEU A 1 92 ? -7.961 22.25 9.914 1 94.25 92 LEU A CA 1
ATOM 704 C C . LEU A 1 92 ? -6.867 22.156 10.969 1 94.25 92 LEU A C 1
ATOM 706 O O . LEU A 1 92 ? -5.684 22.312 10.656 1 94.25 92 LEU A O 1
ATOM 710 N N . GLU A 1 93 ? -7.34 21.984 12.18 1 93.31 93 GLU A N 1
ATOM 711 C CA . GLU A 1 93 ? -6.406 21.766 13.281 1 93.31 93 GLU A CA 1
ATOM 712 C C . GLU A 1 93 ? -6.723 20.469 14.023 1 93.31 93 GLU A C 1
ATOM 714 O O . GLU A 1 93 ? -7.891 20.141 14.219 1 93.31 93 GLU A O 1
ATOM 719 N N . VAL A 1 94 ? -5.625 19.875 14.484 1 96 94 VAL A N 1
ATOM 720 C CA . VAL A 1 94 ? -5.801 18.656 15.281 1 96 94 VAL A CA 1
ATOM 721 C C . VAL A 1 94 ? -6.16 19.031 16.719 1 96 94 VAL A C 1
ATOM 723 O O . VAL A 1 94 ? -5.539 19.922 17.312 1 96 94 VAL A O 1
ATOM 726 N N . THR A 1 95 ? -7.176 18.391 17.25 1 96.69 95 THR A N 1
ATOM 727 C CA . THR A 1 95 ? -7.578 18.625 18.641 1 96.69 95 THR A CA 1
ATOM 728 C C . THR A 1 95 ? -6.672 17.859 19.609 1 96.69 95 THR A C 1
ATOM 730 O O . THR A 1 95 ? -5.824 17.078 19.172 1 96.69 95 THR A O 1
ATOM 733 N N . ASP A 1 96 ? -6.848 18.141 20.938 1 96.62 96 ASP A N 1
ATOM 734 C CA . ASP A 1 96 ? -6.109 17.391 21.953 1 96.62 96 ASP A CA 1
ATOM 735 C C . ASP A 1 96 ? -6.406 15.898 21.859 1 96.62 96 ASP A C 1
ATOM 737 O O . ASP A 1 96 ? -5.5 15.07 21.984 1 96.62 96 ASP A O 1
ATOM 741 N N . ALA A 1 97 ? -7.66 15.602 21.609 1 96.69 97 ALA A N 1
ATOM 742 C CA . ALA A 1 97 ? -8.055 14.203 21.438 1 96.69 97 ALA A CA 1
ATOM 743 C C . ALA A 1 97 ? -7.383 13.594 20.219 1 96.69 97 ALA A C 1
ATOM 745 O O . ALA A 1 97 ? -6.957 12.438 20.234 1 96.69 97 ALA A O 1
ATOM 746 N N . GLY A 1 98 ? -7.293 14.375 19.141 1 96.38 98 GLY A N 1
ATOM 747 C CA . GLY A 1 98 ? -6.613 13.93 17.938 1 96.38 98 GLY A CA 1
ATOM 748 C C . GLY A 1 98 ? -5.133 13.68 18.141 1 96.38 98 GLY A C 1
ATOM 749 O O . GLY A 1 98 ? -4.574 12.734 17.578 1 96.38 98 GLY A O 1
ATOM 750 N N . ARG A 1 99 ? -4.555 14.508 19.016 1 95.31 99 ARG A N 1
ATOM 751 C CA . ARG A 1 99 ? -3.133 14.352 19.312 1 95.31 99 ARG A CA 1
ATOM 752 C C . ARG A 1 99 ? -2.871 13.086 20.109 1 95.31 99 ARG A C 1
ATOM 754 O O . ARG A 1 99 ? -1.872 12.398 19.891 1 95.31 99 ARG A O 1
ATOM 761 N N . VAL A 1 100 ? -3.734 12.812 21.016 1 95.19 100 VAL A N 1
ATOM 762 C CA . VAL A 1 100 ? -3.635 11.586 21.797 1 95.19 100 VAL A CA 1
ATOM 763 C C . VAL A 1 100 ? -3.748 10.375 20.875 1 95.19 100 VAL A C 1
ATOM 765 O O . VAL A 1 100 ? -2.953 9.438 20.969 1 95.19 100 VAL A O 1
ATOM 768 N N . LEU A 1 101 ? -4.633 10.461 19.969 1 94.12 101 LEU A N 1
ATOM 769 C CA . LEU A 1 101 ? -4.828 9.352 19.047 1 94.12 101 LEU A CA 1
ATOM 770 C C . LEU A 1 101 ? -3.619 9.195 18.125 1 94.12 1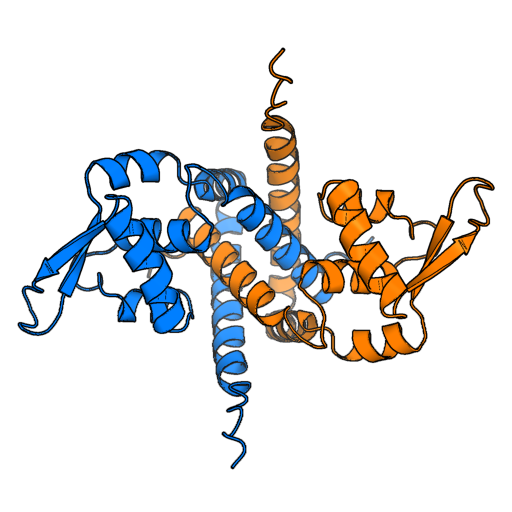01 LEU A C 1
ATOM 772 O O . LEU A 1 101 ? -3.195 8.07 17.828 1 94.12 101 LEU A O 1
ATOM 776 N N . LEU A 1 102 ? -3.072 10.305 17.719 1 93.06 102 LEU A N 1
ATOM 777 C CA . LEU A 1 102 ? -1.925 10.297 16.812 1 93.06 102 LEU A CA 1
ATOM 778 C C . LEU A 1 102 ? -0.728 9.609 17.469 1 93.06 102 LEU A C 1
ATOM 780 O O . LEU A 1 102 ? 0.136 9.07 16.766 1 93.06 102 LEU A O 1
ATOM 784 N N . SER A 1 103 ? -0.683 9.68 18.781 1 92 103 SER A N 1
ATOM 785 C CA . SER A 1 103 ? 0.415 9.023 19.484 1 92 103 SER A CA 1
ATOM 786 C C . SER A 1 103 ? 0.37 7.508 19.281 1 92 103 SER A C 1
ATOM 788 O O . SER A 1 103 ? 1.363 6.82 19.531 1 92 103 SER A O 1
ATOM 790 N N . GLN A 1 104 ? -0.778 7.02 18.75 1 89 104 GLN A N 1
ATOM 791 C CA . GLN A 1 104 ? -0.977 5.594 18.516 1 89 104 GLN A CA 1
ATOM 792 C C . GLN A 1 104 ? -1.038 5.293 17.016 1 89 104 GLN A C 1
ATOM 794 O O . GLN A 1 104 ? -1.545 4.246 16.609 1 89 104 GLN A O 1
ATOM 799 N N . ASP A 1 105 ? -0.526 6.176 16.203 1 89.81 105 ASP A N 1
ATOM 800 C CA . ASP A 1 105 ? -0.596 6.027 14.75 1 89.81 105 ASP A CA 1
ATOM 801 C C . ASP A 1 105 ? 0.033 4.711 14.305 1 89.81 105 ASP A C 1
ATOM 803 O O . ASP A 1 105 ? 1.208 4.453 14.578 1 89.81 105 ASP A O 1
ATOM 807 N N . PRO A 1 106 ? -0.705 3.928 13.586 1 86.38 106 PRO A N 1
ATOM 808 C CA . PRO A 1 106 ? -0.211 2.611 13.18 1 86.38 106 PRO A CA 1
ATOM 809 C C . PRO A 1 106 ? 0.996 2.695 12.25 1 86.38 106 PRO A C 1
ATOM 811 O O . PRO A 1 106 ? 1.725 1.714 12.086 1 86.38 106 PRO A O 1
ATOM 814 N N . ILE A 1 107 ? 1.294 3.859 11.68 1 87.31 107 ILE A N 1
ATOM 815 C CA . ILE A 1 107 ? 2.436 4.004 10.789 1 87.31 107 ILE A CA 1
ATOM 816 C C . ILE A 1 107 ? 3.732 3.795 11.562 1 87.31 107 ILE A C 1
ATOM 818 O O . ILE A 1 107 ? 4.789 3.553 10.977 1 87.31 107 ILE A O 1
ATOM 822 N N . LYS A 1 108 ? 3.658 3.932 12.875 1 86.81 108 LYS A N 1
ATOM 823 C CA . LYS A 1 108 ? 4.84 3.764 13.719 1 86.81 108 LYS A CA 1
ATOM 824 C C . LYS A 1 108 ? 5.418 2.359 13.578 1 86.81 108 LYS A C 1
ATOM 826 O O . LYS A 1 108 ? 6.629 2.164 13.719 1 86.81 108 LYS A O 1
ATOM 831 N N . TYR A 1 109 ? 4.523 1.464 13.297 1 83.19 109 TYR A N 1
ATOM 832 C CA . TYR A 1 109 ? 4.984 0.101 13.047 1 83.19 109 TYR A CA 1
ATOM 833 C C . TYR A 1 109 ? 5.91 0.047 11.836 1 83.19 109 TYR A C 1
ATOM 835 O O . TYR A 1 109 ? 6.953 -0.608 11.875 1 83.19 109 TYR A O 1
ATOM 843 N N . LEU A 1 110 ? 5.539 0.717 10.852 1 86.12 110 LEU A N 1
ATOM 844 C CA . LEU A 1 110 ? 6.348 0.774 9.641 1 86.12 110 LEU A CA 1
ATOM 845 C C . LEU A 1 110 ? 7.633 1.557 9.875 1 86.12 110 LEU A C 1
ATOM 847 O O . LEU A 1 110 ? 8.703 1.161 9.406 1 86.12 110 LEU A O 1
ATOM 851 N N . ILE A 1 111 ? 7.523 2.619 10.648 1 88.88 111 ILE A N 1
ATOM 852 C CA . ILE A 1 111 ? 8.672 3.463 10.953 1 88.88 111 ILE A CA 1
ATOM 853 C C . ILE A 1 111 ? 9.727 2.65 11.703 1 88.88 111 ILE A C 1
ATOM 855 O O . ILE A 1 111 ? 10.914 2.691 11.367 1 88.88 111 ILE A O 1
ATOM 859 N N . ARG A 1 112 ? 9.281 1.886 12.641 1 86.94 112 ARG A N 1
ATOM 860 C CA . ARG A 1 112 ? 10.195 1.056 13.43 1 86.94 112 ARG A CA 1
ATOM 861 C C . ARG A 1 112 ? 10.883 0.022 12.547 1 86.94 112 ARG A C 1
ATOM 863 O O . ARG A 1 112 ? 12.07 -0.265 12.734 1 86.94 112 ARG A O 1
ATOM 870 N N . GLY A 1 113 ? 10.117 -0.552 11.664 1 85.56 113 GLY A N 1
ATOM 871 C CA . GLY A 1 113 ? 10.711 -1.486 10.719 1 85.56 113 GLY A CA 1
ATOM 872 C C . GLY A 1 113 ? 11.789 -0.86 9.867 1 85.56 113 GLY A C 1
ATOM 873 O O . GLY A 1 113 ? 12.836 -1.474 9.625 1 85.56 113 GLY A O 1
ATOM 874 N N . ILE A 1 114 ? 11.555 0.335 9.43 1 89.38 114 ILE A N 1
ATOM 875 C CA . ILE A 1 114 ? 12.508 1.046 8.578 1 89.38 114 ILE A CA 1
ATOM 876 C C . ILE A 1 114 ? 13.734 1.438 9.391 1 89.38 114 ILE A C 1
ATOM 878 O O . ILE A 1 114 ? 14.859 1.405 8.883 1 89.38 114 ILE A O 1
ATOM 882 N N . GLU A 1 115 ? 13.492 1.809 10.656 1 88.94 115 GLU A N 1
ATOM 883 C CA . GLU A 1 115 ? 14.594 2.195 11.539 1 88.94 115 GLU A CA 1
ATOM 884 C C . GLU A 1 115 ? 15.547 1.028 11.773 1 88.94 115 GLU A C 1
ATOM 886 O O . GLU A 1 115 ? 16.688 1.229 12.172 1 88.94 115 GLU A O 1
ATOM 891 N N . GLY A 1 116 ? 15.094 -0.192 11.531 1 85.31 116 GLY A N 1
ATOM 892 C CA . GLY A 1 116 ? 15.93 -1.375 11.641 1 85.31 116 GLY A CA 1
ATOM 893 C C . GLY A 1 116 ? 16.875 -1.55 10.469 1 85.31 116 GLY A C 1
ATOM 894 O O . GLY A 1 116 ? 17.797 -2.361 10.523 1 85.31 116 GLY A O 1
ATOM 895 N N . LEU A 1 117 ? 16.719 -0.78 9.461 1 85.94 117 LEU A N 1
ATOM 896 C CA . LEU A 1 117 ? 17.594 -0.817 8.297 1 85.94 117 LEU A CA 1
ATOM 897 C C . LEU A 1 117 ? 18.828 0.065 8.508 1 85.94 117 LEU A C 1
ATOM 899 O O . LEU A 1 117 ? 18.766 1.036 9.266 1 85.94 117 LEU A O 1
ATOM 903 N N . PRO A 1 118 ? 19.953 -0.289 7.816 1 85.88 118 PRO A N 1
ATOM 904 C CA . PRO A 1 118 ? 21.094 0.632 7.836 1 85.88 118 PRO A CA 1
ATOM 905 C C . PRO A 1 118 ? 20.75 2.014 7.285 1 85.88 118 PRO A C 1
ATOM 907 O O . PRO A 1 118 ? 19.984 2.123 6.324 1 85.88 118 PRO A O 1
ATOM 910 N N . ALA A 1 119 ? 21.328 3.023 7.879 1 85.38 119 ALA A N 1
ATOM 911 C CA . ALA A 1 119 ? 21.016 4.406 7.531 1 85.38 119 ALA A CA 1
ATOM 912 C C . ALA A 1 119 ? 21.219 4.656 6.039 1 85.38 119 ALA A C 1
ATOM 914 O O . ALA A 1 119 ? 20.453 5.391 5.414 1 85.38 119 ALA A O 1
ATOM 915 N N . SER A 1 120 ? 22.25 4.031 5.496 1 84.44 120 SER A N 1
ATOM 916 C CA . SER A 1 120 ? 22.547 4.195 4.074 1 84.44 120 SER A CA 1
ATOM 917 C C . SER A 1 120 ? 21.422 3.611 3.215 1 84.44 120 SER A C 1
ATOM 919 O O . SER A 1 120 ? 21.078 4.172 2.172 1 84.44 120 SER A O 1
ATOM 921 N N . LYS A 1 121 ? 20.797 2.604 3.682 1 83.5 121 LYS A N 1
ATOM 922 C CA . LYS A 1 121 ? 19.719 1.959 2.945 1 83.5 121 LYS A CA 1
ATOM 923 C C . LYS A 1 121 ? 18.438 2.787 3.018 1 83.5 121 LYS A C 1
ATOM 925 O O . LYS A 1 121 ? 17.688 2.863 2.043 1 83.5 121 LYS A O 1
ATOM 930 N N . VAL A 1 122 ? 18.312 3.496 4.109 1 87.38 122 VAL A N 1
ATOM 931 C CA . VAL A 1 122 ? 17.125 4.324 4.293 1 87.38 122 VAL A CA 1
ATOM 932 C C . VAL A 1 122 ? 17.156 5.484 3.301 1 87.38 122 VAL A C 1
ATOM 934 O O . VAL A 1 122 ? 16.141 5.773 2.648 1 87.38 122 VAL A O 1
ATOM 937 N N . ALA A 1 123 ? 18.25 6.078 3.182 1 85.06 123 ALA A N 1
ATOM 938 C CA . ALA A 1 123 ? 18.391 7.211 2.271 1 85.06 123 ALA A CA 1
ATOM 939 C C . ALA A 1 123 ? 18.156 6.785 0.825 1 85.06 123 ALA A C 1
ATOM 941 O O . ALA A 1 123 ? 17.453 7.473 0.077 1 85.06 123 ALA A O 1
ATOM 942 N N . ASP A 1 124 ? 18.75 5.633 0.492 1 83.19 124 ASP A N 1
ATOM 943 C CA . ASP A 1 124 ? 18.578 5.105 -0.858 1 83.19 124 ASP A CA 1
ATOM 944 C C . ASP A 1 124 ? 17.125 4.738 -1.132 1 83.19 124 ASP A C 1
ATOM 946 O O . ASP A 1 124 ? 16.625 4.957 -2.236 1 83.19 124 ASP A O 1
ATOM 950 N N . PHE A 1 125 ? 16.516 4.238 -0.104 1 85.31 125 PHE A N 1
ATOM 951 C CA . PHE A 1 125 ? 15.109 3.842 -0.181 1 85.31 125 PHE A CA 1
ATOM 952 C C . PHE A 1 125 ? 14.219 5.055 -0.419 1 85.31 125 PHE A C 1
ATOM 954 O O . PHE A 1 125 ? 13.359 5.035 -1.304 1 85.31 125 PHE A O 1
ATOM 961 N N . ALA A 1 126 ? 14.484 6.105 0.274 1 85 126 ALA A N 1
ATOM 962 C CA . ALA A 1 126 ? 13.711 7.332 0.137 1 85 126 ALA A CA 1
ATOM 963 C C . ALA A 1 126 ? 13.836 7.91 -1.27 1 85 126 ALA A C 1
ATOM 965 O O . ALA A 1 126 ? 12.844 8.297 -1.885 1 85 126 ALA A O 1
ATOM 966 N N . GLU A 1 127 ? 15.008 7.883 -1.765 1 83.81 127 GLU A N 1
ATOM 967 C CA . GLU A 1 127 ? 15.25 8.422 -3.098 1 83.81 127 GLU A CA 1
ATOM 968 C C . GLU A 1 127 ? 14.523 7.609 -4.168 1 83.81 127 GLU A C 1
ATOM 970 O O . GLU A 1 127 ? 13.914 8.172 -5.074 1 83.81 127 GLU A O 1
ATOM 975 N N . SER A 1 128 ? 14.617 6.34 -4.043 1 85.12 128 SER A N 1
ATOM 976 C CA . SER A 1 128 ? 13.984 5.457 -5.016 1 85.12 128 SER A CA 1
ATOM 977 C C . SER A 1 128 ? 12.461 5.617 -4.992 1 85.12 128 SER A C 1
ATOM 979 O O . SER A 1 128 ? 11.82 5.652 -6.043 1 85.12 128 SER A O 1
ATOM 981 N N . LEU A 1 129 ? 11.898 5.73 -3.787 1 86.81 129 LEU A N 1
ATOM 982 C CA . LEU A 1 129 ? 10.453 5.875 -3.631 1 86.81 129 LEU A CA 1
ATOM 983 C C . LEU A 1 129 ? 9.977 7.207 -4.203 1 86.81 129 LEU A C 1
ATOM 985 O O . LEU A 1 129 ? 8.914 7.277 -4.812 1 86.81 129 LEU A O 1
ATOM 989 N N . GLU A 1 130 ? 10.742 8.203 -4.059 1 83.62 130 GLU A N 1
ATOM 990 C CA . GLU A 1 130 ? 10.391 9.516 -4.594 1 83.62 130 GLU A CA 1
ATOM 991 C C . GLU A 1 130 ? 10.344 9.5 -6.121 1 83.62 130 GLU A C 1
ATOM 993 O O . GLU A 1 130 ? 9.43 10.055 -6.727 1 83.62 130 GLU A O 1
ATOM 998 N N . ILE A 1 131 ? 11.328 8.867 -6.676 1 82.25 131 ILE A N 1
ATOM 999 C CA . ILE A 1 131 ? 11.375 8.75 -8.125 1 82.25 131 ILE A CA 1
ATOM 1000 C C . ILE A 1 131 ? 10.172 7.949 -8.617 1 82.25 131 ILE A C 1
ATOM 1002 O O . ILE A 1 131 ? 9.531 8.328 -9.602 1 82.25 131 ILE A O 1
ATOM 1006 N N . LEU A 1 132 ? 9.859 6.93 -7.922 1 83.75 132 LEU A N 1
ATOM 1007 C CA . LEU A 1 132 ? 8.75 6.066 -8.297 1 83.75 132 LEU A CA 1
ATOM 1008 C C . LEU A 1 132 ? 7.426 6.816 -8.219 1 83.75 132 LEU A C 1
ATOM 1010 O O . LEU A 1 132 ? 6.605 6.734 -9.141 1 83.75 132 LEU A O 1
ATOM 1014 N N . ILE A 1 133 ? 7.203 7.547 -7.164 1 79.81 133 ILE A N 1
ATOM 1015 C CA . ILE A 1 133 ? 5.957 8.281 -6.953 1 79.81 133 ILE A CA 1
ATOM 1016 C C . ILE A 1 133 ? 5.777 9.312 -8.062 1 79.81 133 ILE A C 1
ATOM 1018 O O . ILE A 1 133 ? 4.672 9.508 -8.57 1 79.81 133 ILE A O 1
ATOM 1022 N N . ARG A 1 134 ? 6.848 9.938 -8.406 1 77.06 134 ARG A N 1
ATOM 1023 C CA . ARG A 1 134 ? 6.797 10.93 -9.477 1 77.06 134 ARG A CA 1
ATOM 1024 C C . ARG A 1 134 ? 6.363 10.289 -10.789 1 77.06 134 ARG A C 1
ATOM 1026 O O . ARG A 1 134 ? 5.602 10.883 -11.555 1 77.06 134 ARG A O 1
ATOM 1033 N N . HIS A 1 135 ? 6.82 9.125 -10.961 1 75.56 135 HIS A N 1
ATOM 1034 C CA . HIS A 1 135 ? 6.438 8.398 -12.164 1 75.56 135 HIS A CA 1
ATOM 1035 C C . HIS A 1 135 ? 4.969 7.984 -12.117 1 75.56 135 HIS A C 1
ATOM 1037 O O . HIS A 1 135 ? 4.273 8.039 -13.141 1 75.56 135 HIS A O 1
ATOM 1043 N N . LEU A 1 136 ? 4.484 7.551 -10.961 1 74.56 136 LEU A N 1
ATOM 1044 C CA . LEU A 1 136 ? 3.119 7.062 -10.82 1 74.56 136 LEU A CA 1
ATOM 1045 C C . LEU A 1 136 ? 2.117 8.211 -10.914 1 74.56 136 LEU A C 1
ATOM 1047 O O . LEU A 1 136 ? 1.002 8.023 -11.414 1 74.56 136 LEU A O 1
ATOM 1051 N N . PHE A 1 137 ? 2.42 9.305 -10.352 1 66 137 PHE A N 1
ATOM 1052 C CA . PHE A 1 137 ? 1.553 10.469 -10.438 1 66 137 PHE A CA 1
ATOM 1053 C C . PHE A 1 137 ? 1.517 11.016 -11.859 1 66 137 PHE A C 1
ATOM 1055 O O . PHE A 1 137 ? 0.48 11.492 -12.32 1 66 137 PHE A O 1
ATOM 1062 N N . LYS A 1 138 ? 2.607 11.008 -12.469 1 60.72 138 LYS A N 1
ATOM 1063 C CA . LYS A 1 138 ? 2.631 11.469 -13.852 1 60.72 138 LYS A CA 1
ATOM 1064 C C . LYS A 1 138 ? 1.805 10.555 -14.75 1 60.72 138 LYS A C 1
ATOM 1066 O O . LYS A 1 138 ? 1.096 11.023 -15.641 1 60.72 138 LYS A O 1
ATOM 1071 N N . GLU A 1 139 ? 1.878 9.359 -14.523 1 55.12 139 GLU A N 1
ATOM 1072 C CA . GLU A 1 139 ? 1.105 8.43 -15.336 1 55.12 139 GLU A CA 1
ATOM 1073 C C . GLU A 1 139 ? -0.347 8.359 -14.875 1 55.12 139 GLU A C 1
ATOM 1075 O O . GLU A 1 139 ? -1.247 8.094 -15.68 1 55.12 139 GLU A O 1
ATOM 1080 N N . GLY A 1 140 ? -0.668 8.258 -13.609 1 52.69 140 GLY A N 1
ATOM 1081 C CA . GLY A 1 140 ? -2.043 8.266 -13.133 1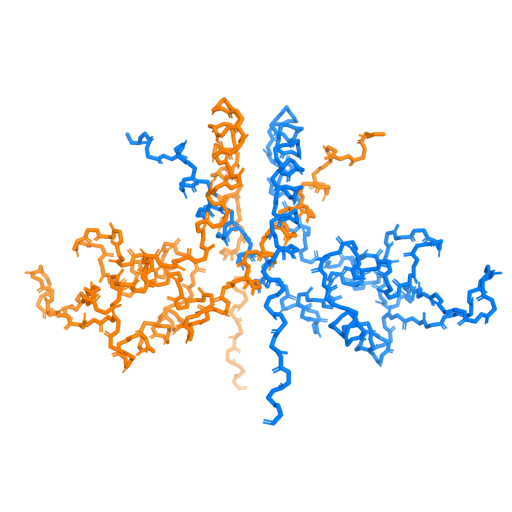 52.69 140 GLY A CA 1
ATOM 1082 C C . GLY A 1 140 ? -2.844 9.453 -13.633 1 52.69 140 GLY A C 1
ATOM 1083 O O . GLY A 1 140 ? -4.074 9.438 -13.594 1 52.69 140 GLY A O 1
ATOM 1084 N N . ASP A 1 141 ? -2.322 10.617 -13.672 1 45.22 141 ASP A N 1
ATOM 1085 C CA . ASP A 1 141 ? -3.035 11.719 -14.312 1 45.22 141 ASP A CA 1
ATOM 1086 C C . ASP A 1 141 ? -3.551 11.305 -15.688 1 45.22 141 ASP A C 1
ATOM 1088 O O . ASP A 1 141 ? -4.48 11.922 -16.219 1 45.22 141 ASP A O 1
ATOM 1092 N N . GLY A 1 142 ? -2.961 10.469 -16.328 1 39.09 142 GLY A N 1
ATOM 1093 C CA . GLY A 1 142 ? -3.482 10.148 -17.641 1 39.09 142 GLY A CA 1
ATOM 1094 C C . GLY A 1 142 ? -4.75 9.312 -17.594 1 39.09 142 GLY A C 1
ATOM 1095 O O . GLY A 1 142 ? -5.488 9.242 -18.578 1 39.09 142 GLY A O 1
ATOM 1096 N N . ASP A 1 143 ? -4.852 8.289 -16.781 1 38.53 143 ASP A N 1
ATOM 1097 C CA . ASP A 1 143 ? -6.078 7.508 -16.906 1 38.53 143 ASP A CA 1
ATOM 1098 C C . ASP A 1 143 ? -7.25 8.195 -16.219 1 38.53 143 ASP A C 1
ATOM 1100 O O . ASP A 1 143 ? -8.117 7.531 -15.648 1 38.53 143 ASP A O 1
ATOM 1104 N N . ASP A 1 144 ? -7.254 9.422 -15.875 1 36.56 144 ASP A N 1
ATOM 1105 C CA . ASP A 1 144 ? -8.547 10.086 -15.805 1 36.56 144 ASP A CA 1
ATOM 1106 C C . ASP A 1 144 ? -9.469 9.625 -16.922 1 36.56 144 ASP A C 1
ATOM 1108 O O . ASP A 1 144 ? -9.32 10.062 -18.078 1 36.56 144 ASP A O 1
ATOM 1112 N N . MET A 1 145 ? -9.812 8.414 -17.078 1 31.77 145 MET A N 1
ATOM 1113 C CA . MET A 1 145 ? -11.016 8.133 -17.859 1 31.77 145 MET A CA 1
ATOM 1114 C C . MET A 1 145 ? -12.18 9.008 -17.391 1 31.77 145 MET A C 1
ATOM 1116 O O . MET A 1 145 ? -12.664 8.859 -16.266 1 31.77 145 MET A O 1
ATOM 1120 N N . ALA A 1 146 ? -12.312 10.18 -17.734 1 31.16 146 ALA A N 1
ATOM 1121 C CA . ALA A 1 146 ? -13.547 10.938 -17.906 1 31.16 146 ALA A CA 1
ATOM 1122 C C . ALA A 1 146 ? -14.695 10.023 -18.328 1 31.16 146 ALA A C 1
ATOM 1124 O O . ALA A 1 146 ? -14.734 9.523 -19.453 1 31.16 146 ALA A O 1
ATOM 1125 N N . ILE A 1 147 ? -15.273 9.18 -17.5 1 32.44 147 ILE A N 1
ATOM 1126 C CA . ILE A 1 147 ? -16.641 8.734 -17.797 1 32.44 147 ILE A CA 1
ATOM 1127 C C . ILE A 1 147 ? -17.453 9.891 -18.344 1 32.44 147 ILE A C 1
ATOM 1129 O O . ILE A 1 147 ? -17.656 10.898 -17.656 1 32.44 147 ILE A O 1
ATOM 1133 N N . GLU A 1 148 ? -17.391 10.156 -19.562 1 28.48 148 GLU A N 1
ATOM 1134 C CA . GLU A 1 148 ? -18.344 11.008 -20.266 1 28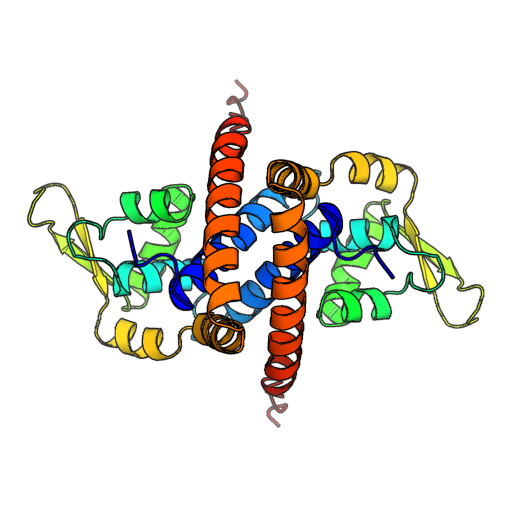.48 148 GLU A CA 1
ATOM 1135 C C . GLU A 1 148 ? -19.766 10.75 -19.781 1 28.48 148 GLU A C 1
ATOM 1137 O O . GLU A 1 148 ? -20.188 9.602 -19.641 1 28.48 148 GLU A O 1
ATOM 1142 N N . PRO A 1 149 ? -20.359 11.648 -19.203 1 27.83 149 PRO A N 1
ATOM 1143 C CA . PRO A 1 149 ? -21.812 11.516 -19.016 1 27.83 149 PRO A CA 1
ATOM 1144 C C . PRO A 1 149 ? -22.516 10.906 -20.219 1 27.83 149 PRO A C 1
ATOM 1146 O O . PRO A 1 149 ? -22.125 11.18 -21.359 1 27.83 149 PRO A O 1
ATOM 1149 N N . SER A 1 150 ? -22.828 9.672 -20.156 1 28.23 150 SER A N 1
ATOM 1150 C CA . SER A 1 150 ? -23.781 9.32 -21.188 1 28.23 150 SER A CA 1
ATOM 1151 C C . SER A 1 150 ? -24.875 10.391 -21.312 1 28.23 150 SER A C 1
ATOM 1153 O O . SER A 1 150 ? -25.5 10.766 -20.328 1 28.23 150 SER A O 1
ATOM 1155 N N . GLU A 1 151 ? -24.922 11.117 -22.344 1 23.55 151 GLU A N 1
ATOM 1156 C CA . GLU A 1 151 ? -26.203 11.664 -22.781 1 23.55 151 GLU A CA 1
ATOM 1157 C C . GLU A 1 151 ? -27.266 10.578 -22.875 1 23.55 151 GLU A C 1
ATOM 1159 O O . GLU A 1 151 ? -26.984 9.461 -23.328 1 23.55 151 GLU A O 1
ATOM 1164 N N . MET B 1 1 ? 15.945 20.219 2.059 1 29.44 1 MET B N 1
ATOM 1165 C CA . MET B 1 1 ? 15.906 19.062 1.178 1 29.44 1 MET B CA 1
ATOM 1166 C C . MET B 1 1 ? 15.844 17.766 1.985 1 29.44 1 MET B C 1
ATOM 1168 O O . MET B 1 1 ? 16.062 16.688 1.444 1 29.44 1 MET B O 1
ATOM 1172 N N . LYS B 1 2 ? 16.312 17.797 3.291 1 39.72 2 LYS B N 1
ATOM 1173 C CA . LYS B 1 2 ? 16.891 16.859 4.25 1 39.72 2 LYS B CA 1
ATOM 1174 C C . LYS B 1 2 ? 15.844 15.891 4.773 1 39.72 2 LYS B C 1
ATOM 1176 O O . LYS B 1 2 ? 16.125 15.094 5.672 1 39.72 2 LYS B O 1
ATOM 1181 N N . ARG 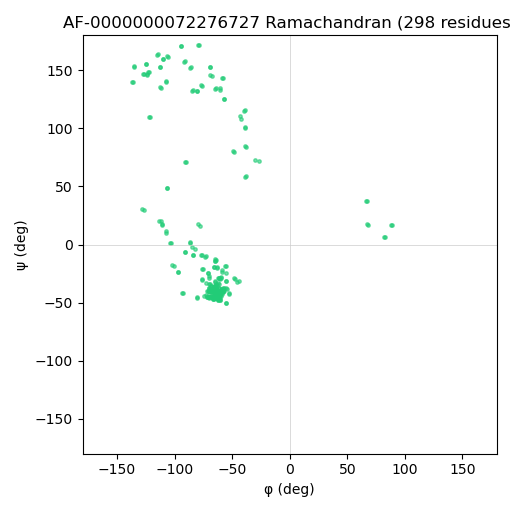B 1 3 ? 14.703 16.344 4.883 1 46.06 3 ARG B N 1
ATOM 1182 C CA . ARG B 1 3 ? 13.523 15.836 5.578 1 46.06 3 ARG B CA 1
ATOM 1183 C C . ARG B 1 3 ? 13.133 14.453 5.062 1 46.06 3 ARG B C 1
ATOM 1185 O O . ARG B 1 3 ? 12.586 13.641 5.809 1 46.06 3 ARG B O 1
ATOM 1192 N N . THR B 1 4 ? 13.586 14.102 3.676 1 56.78 4 THR B N 1
ATOM 1193 C CA . THR B 1 4 ? 13.062 13.008 2.855 1 56.78 4 THR B CA 1
ATOM 1194 C C . THR B 1 4 ? 13.773 11.703 3.182 1 56.78 4 THR B C 1
ATOM 1196 O O . THR B 1 4 ? 13.375 10.633 2.713 1 56.78 4 THR B O 1
ATOM 1199 N N . ASN B 1 5 ? 14.711 11.898 4.09 1 63 5 ASN B N 1
ATOM 1200 C CA . ASN B 1 5 ? 15.5 10.688 4.27 1 63 5 ASN B CA 1
ATOM 1201 C C . ASN B 1 5 ? 15.25 10.047 5.633 1 63 5 ASN B C 1
ATOM 1203 O O . ASN B 1 5 ? 16.109 9.328 6.148 1 63 5 ASN B O 1
ATOM 1207 N N . SER B 1 6 ? 14.242 10.461 6.141 1 83 6 SER B N 1
ATOM 1208 C CA . SER B 1 6 ? 13.961 9.891 7.453 1 83 6 SER B CA 1
ATOM 1209 C C . SER B 1 6 ? 13.086 8.648 7.34 1 83 6 SER B C 1
ATOM 1211 O O . SER B 1 6 ? 12.461 8.414 6.301 1 83 6 SER B O 1
ATOM 1213 N N . SER B 1 7 ? 13.219 7.852 8.414 1 88.75 7 SER B N 1
ATOM 1214 C CA . SER B 1 7 ? 12.375 6.668 8.5 1 88.75 7 SER B CA 1
ATOM 1215 C C . SER B 1 7 ? 10.898 7.035 8.383 1 88.75 7 SER B C 1
ATOM 1217 O O . SER B 1 7 ? 10.117 6.305 7.762 1 88.75 7 SER B O 1
ATOM 1219 N N . LYS B 1 8 ? 10.641 8.188 8.859 1 86.88 8 LYS B N 1
ATOM 1220 C CA . LYS B 1 8 ? 9.273 8.688 8.781 1 86.88 8 LYS B CA 1
ATOM 1221 C C . LYS B 1 8 ? 8.891 9.016 7.34 1 86.88 8 LYS B C 1
ATOM 1223 O O . LYS B 1 8 ? 7.805 8.648 6.879 1 86.88 8 LYS B O 1
ATOM 1228 N N . ALA B 1 9 ? 9.781 9.664 6.734 1 83.94 9 ALA B N 1
ATOM 1229 C CA . ALA B 1 9 ? 9.523 10.039 5.344 1 83.94 9 ALA B CA 1
ATOM 1230 C C . ALA B 1 9 ? 9.367 8.797 4.469 1 83.94 9 ALA B C 1
ATOM 1232 O O . ALA B 1 9 ? 8.477 8.742 3.613 1 83.94 9 ALA B O 1
ATOM 1233 N N . VAL B 1 10 ? 10.156 7.793 4.676 1 87.88 10 VAL B N 1
ATOM 1234 C CA . VAL B 1 10 ? 10.102 6.551 3.91 1 87.88 10 VAL B CA 1
ATOM 1235 C C . VAL B 1 10 ? 8.781 5.836 4.172 1 87.88 10 VAL B C 1
ATOM 1237 O O . VAL B 1 10 ? 8.141 5.336 3.242 1 87.88 10 VAL B O 1
ATOM 1240 N N . ALA B 1 11 ? 8.383 5.855 5.422 1 88.56 11 ALA B N 1
ATOM 1241 C CA . ALA B 1 11 ? 7.121 5.227 5.789 1 88.56 11 ALA B CA 1
ATOM 1242 C C . ALA B 1 11 ? 5.945 5.895 5.078 1 88.56 11 ALA B C 1
ATOM 1244 O O . ALA B 1 11 ? 5.055 5.215 4.566 1 88.56 11 ALA B O 1
ATOM 1245 N N . GLU B 1 12 ? 6 7.141 5.012 1 84.25 12 GLU B N 1
ATOM 1246 C CA . GLU B 1 12 ? 4.93 7.891 4.363 1 84.25 12 GLU B CA 1
ATOM 1247 C C . GLU B 1 12 ? 4.906 7.633 2.859 1 84.25 12 GLU B C 1
ATOM 1249 O O . GLU B 1 12 ? 3.836 7.5 2.262 1 84.25 12 GLU B O 1
ATOM 1254 N N . LEU B 1 13 ? 6.07 7.562 2.285 1 83.94 13 LEU B N 1
ATOM 1255 C CA . LEU B 1 13 ? 6.164 7.301 0.853 1 83.94 13 LEU B CA 1
ATOM 1256 C C . LEU B 1 13 ? 5.676 5.895 0.523 1 83.94 13 LEU B C 1
ATOM 1258 O O . LEU B 1 13 ? 4.973 5.691 -0.47 1 83.94 13 LEU B O 1
ATOM 1262 N N . LEU B 1 14 ? 6.016 4.98 1.357 1 86.94 14 LEU B N 1
ATOM 1263 C CA . LEU B 1 14 ? 5.559 3.607 1.167 1 86.94 14 LEU B CA 1
ATOM 1264 C C . LEU B 1 14 ? 4.039 3.521 1.26 1 86.94 14 LEU B C 1
ATOM 1266 O O . LEU B 1 14 ? 3.4 2.857 0.441 1 86.94 14 LEU B O 1
ATOM 1270 N N . THR B 1 15 ? 3.5 4.18 2.213 1 82.75 15 THR B N 1
ATOM 1271 C CA . THR B 1 15 ? 2.053 4.215 2.393 1 82.75 15 THR B CA 1
ATOM 1272 C C . THR B 1 15 ? 1.37 4.836 1.179 1 82.75 15 THR B C 1
ATOM 1274 O O . THR B 1 15 ? 0.324 4.355 0.735 1 82.75 15 THR B O 1
ATOM 1277 N N . GLN B 1 16 ? 1.956 5.871 0.674 1 79.88 16 GLN B N 1
ATOM 1278 C CA . GLN B 1 16 ? 1.398 6.547 -0.493 1 79.88 16 GLN B CA 1
ATOM 1279 C C . GLN B 1 16 ? 1.406 5.629 -1.714 1 79.88 16 GLN B C 1
ATOM 1281 O O . GLN B 1 16 ? 0.433 5.586 -2.471 1 79.88 16 GLN B O 1
ATOM 1286 N N . ILE B 1 17 ? 2.502 4.922 -1.9 1 81.31 17 ILE B N 1
ATOM 1287 C CA . ILE B 1 17 ? 2.619 4.008 -3.031 1 81.31 17 ILE B CA 1
ATOM 1288 C C . ILE B 1 17 ? 1.588 2.889 -2.898 1 81.31 17 ILE B C 1
ATOM 1290 O O . ILE B 1 17 ? 0.945 2.508 -3.881 1 81.31 17 ILE B O 1
ATOM 1294 N N . GLY B 1 18 ? 1.494 2.398 -1.682 1 78.81 18 GLY B N 1
ATOM 1295 C CA . GLY B 1 18 ? 0.493 1.374 -1.434 1 78.81 18 GLY B CA 1
ATOM 1296 C C . GLY B 1 18 ? -0.918 1.829 -1.754 1 78.81 18 GLY B C 1
ATOM 1297 O O . GLY B 1 18 ? -1.701 1.076 -2.338 1 78.81 18 GLY B O 1
ATOM 1298 N N . ARG B 1 19 ? -1.241 3.01 -1.432 1 75.62 19 ARG B N 1
ATOM 1299 C CA . ARG B 1 19 ? -2.561 3.57 -1.705 1 75.62 19 ARG B CA 1
ATOM 1300 C C . ARG B 1 19 ? -2.791 3.721 -3.205 1 75.62 19 ARG B C 1
ATOM 1302 O O . ARG B 1 19 ? -3.863 3.385 -3.711 1 75.62 19 ARG B O 1
ATOM 1309 N N . LEU B 1 20 ? -1.795 4.27 -3.834 1 72.94 20 LEU B N 1
ATOM 1310 C CA . LEU B 1 20 ? -1.905 4.473 -5.273 1 72.94 20 LEU B CA 1
ATOM 1311 C C . LEU B 1 20 ? -2.086 3.141 -5.996 1 72.94 20 LEU B C 1
ATOM 1313 O O . LEU B 1 20 ? -2.887 3.039 -6.93 1 72.94 20 LEU B O 1
ATOM 1317 N N . SER B 1 21 ? -1.343 2.193 -5.523 1 72 21 SER B N 1
ATOM 1318 C CA . SER B 1 21 ? -1.438 0.865 -6.121 1 72 21 SER B CA 1
ATOM 1319 C C . SER B 1 21 ? -2.791 0.225 -5.832 1 72 21 SER B C 1
ATOM 1321 O O . SER B 1 21 ? -3.348 -0.472 -6.684 1 72 21 SER B O 1
ATOM 1323 N N . HIS B 1 22 ? -3.305 0.493 -4.664 1 69.25 22 HIS B N 1
ATOM 1324 C CA . HIS B 1 22 ? -4.594 -0.054 -4.258 1 69.25 22 HIS B CA 1
ATOM 1325 C C . HIS B 1 22 ? -5.738 0.614 -5.012 1 69.25 22 HIS B C 1
ATOM 1327 O O . HIS B 1 22 ? -6.664 -0.06 -5.465 1 69.25 22 HIS B O 1
ATOM 1333 N N . SER B 1 23 ? -5.672 1.889 -5.09 1 67.81 23 SER B N 1
ATOM 1334 C CA . SER B 1 23 ? -6.727 2.631 -5.773 1 67.81 23 SER B CA 1
ATOM 1335 C C . SER B 1 23 ? -6.844 2.201 -7.234 1 67.81 23 SER B C 1
ATOM 1337 O O . SER B 1 23 ? -7.941 2.191 -7.797 1 67.81 23 SER B O 1
ATOM 1339 N N . HIS B 1 24 ? -5.723 1.762 -7.75 1 65.25 24 HIS B N 1
ATOM 1340 C CA . HIS B 1 24 ? -5.723 1.313 -9.133 1 65.25 24 HIS B CA 1
ATOM 1341 C C . HIS B 1 24 ? -6.113 -0.156 -9.242 1 65.25 24 HIS B C 1
ATOM 1343 O O . HIS B 1 24 ? -6.316 -0.671 -10.344 1 65.25 24 HIS B O 1
ATOM 1349 N N . GLY B 1 25 ? -6.402 -0.697 -8.133 1 68.06 25 GLY B N 1
ATOM 1350 C CA . GLY B 1 25 ? -6.66 -2.127 -8.102 1 68.06 25 GLY B CA 1
ATOM 1351 C C . GLY B 1 25 ? -8.125 -2.473 -8.297 1 68.06 25 GLY B C 1
ATOM 1352 O O . GLY B 1 25 ? -8.477 -3.645 -8.445 1 68.06 25 GLY B O 1
ATOM 1353 N N . PHE B 1 26 ? -8.953 -1.378 -8.32 1 72.5 26 PHE B N 1
ATOM 1354 C CA . PHE B 1 26 ? -10.352 -1.645 -8.648 1 72.5 26 PHE B CA 1
ATOM 1355 C C . PHE B 1 26 ? -10.586 -1.54 -10.148 1 72.5 26 PHE B C 1
ATOM 1357 O O . PHE B 1 26 ? -11.125 -0.544 -10.633 1 72.5 26 PHE B O 1
ATOM 1364 N N . THR B 1 27 ? -10.109 -2.43 -10.836 1 78.38 27 THR B N 1
ATOM 1365 C CA . THR B 1 27 ? -10.172 -2.461 -12.297 1 78.38 27 THR B CA 1
ATOM 1366 C C . THR B 1 27 ? -10.547 -3.855 -12.789 1 78.38 27 THR B C 1
ATOM 1368 O O . THR B 1 27 ? -10.445 -4.832 -12.047 1 78.38 27 THR B O 1
ATOM 1371 N N . GLY B 1 28 ? -11.141 -3.904 -13.945 1 84.19 28 GLY B N 1
ATOM 1372 C CA . GLY B 1 28 ? -11.453 -5.184 -14.562 1 84.19 28 GLY B CA 1
ATOM 1373 C C . GLY B 1 28 ? -12.5 -5.973 -13.805 1 84.19 28 GLY B C 1
ATOM 1374 O O . GLY B 1 28 ? -12.531 -7.203 -13.883 1 84.19 28 GLY B O 1
ATOM 1375 N N . GLY B 1 29 ? -13.258 -5.289 -12.922 1 89.12 29 GLY B N 1
ATOM 1376 C CA . GLY B 1 29 ? -14.297 -5.953 -12.141 1 89.12 29 GLY B CA 1
ATOM 1377 C C . GLY B 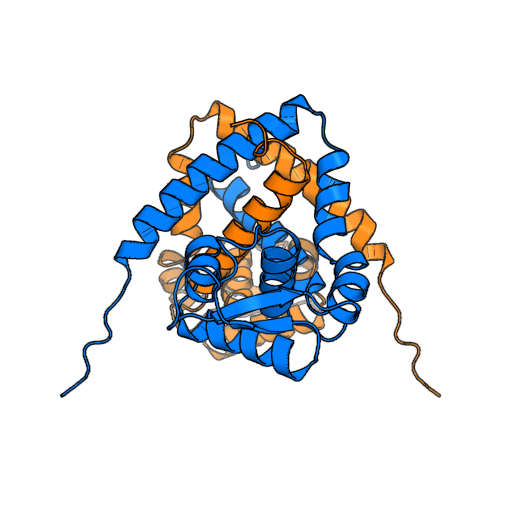1 29 ? -13.758 -6.668 -10.914 1 89.12 29 GLY B C 1
ATOM 1378 O O . GLY B 1 29 ? -14.477 -7.434 -10.273 1 89.12 29 GLY B O 1
ATOM 1379 N N . LEU B 1 30 ? -12.484 -6.492 -10.641 1 93.06 30 LEU B N 1
ATOM 1380 C CA . LEU B 1 30 ? -11.867 -7.121 -9.477 1 93.06 30 LEU B CA 1
ATOM 1381 C C . LEU B 1 30 ? -11.461 -6.074 -8.445 1 93.06 30 LEU B C 1
ATOM 1383 O O . LEU B 1 30 ? -11.25 -4.906 -8.789 1 93.06 30 LEU B O 1
ATOM 1387 N N . ASN B 1 31 ? -11.43 -6.473 -7.246 1 87 31 ASN B N 1
ATOM 1388 C CA . ASN B 1 31 ? -10.828 -5.66 -6.191 1 87 31 ASN B CA 1
ATOM 1389 C C . ASN B 1 31 ? -9.367 -6.043 -5.953 1 87 31 ASN B C 1
ATOM 1391 O O . ASN B 1 31 ? -8.883 -7.023 -6.516 1 87 31 ASN B O 1
ATOM 1395 N N . PRO B 1 32 ? -8.672 -5.293 -5.18 1 84.44 32 PRO B N 1
ATOM 1396 C CA . PRO B 1 32 ? -7.234 -5.523 -5.012 1 84.44 32 PRO B CA 1
ATOM 1397 C C . PRO B 1 32 ? -6.918 -6.926 -4.504 1 84.44 32 PRO B C 1
ATOM 1399 O O . PRO B 1 32 ? -5.965 -7.555 -4.969 1 84.44 32 PRO B O 1
ATOM 1402 N N . ALA B 1 33 ? -7.711 -7.422 -3.586 1 86.12 33 ALA B N 1
ATOM 1403 C CA . ALA B 1 33 ? -7.473 -8.766 -3.057 1 86.12 33 ALA B CA 1
ATOM 1404 C C . ALA B 1 33 ? -7.668 -9.82 -4.137 1 86.12 33 ALA B C 1
ATOM 1406 O O . ALA B 1 33 ? -6.93 -10.812 -4.188 1 86.12 33 ALA B O 1
ATOM 1407 N N . GLN B 1 34 ? -8.641 -9.594 -4.918 1 92.44 34 GLN B N 1
ATOM 1408 C CA . GLN B 1 34 ? -8.906 -10.516 -6.016 1 92.44 34 GLN B CA 1
ATOM 1409 C C . GLN B 1 34 ? -7.785 -10.469 -7.055 1 92.44 34 GLN B C 1
ATOM 1411 O O . GLN B 1 34 ? -7.375 -11.508 -7.578 1 92.44 34 GLN B O 1
ATOM 1416 N N . TRP B 1 35 ? -7.301 -9.273 -7.34 1 91.5 35 TRP B N 1
ATOM 1417 C CA . TRP B 1 35 ? -6.164 -9.133 -8.242 1 91.5 35 TRP B CA 1
ATOM 1418 C C . TRP B 1 35 ? -4.941 -9.859 -7.691 1 91.5 35 TRP B C 1
ATOM 1420 O O . TRP B 1 35 ? -4.23 -10.539 -8.43 1 91.5 35 TRP B O 1
ATOM 1430 N N . MET B 1 36 ? -4.703 -9.758 -6.457 1 89.19 36 MET B N 1
ATOM 1431 C CA . MET B 1 36 ? -3.572 -10.422 -5.816 1 89.19 36 MET B CA 1
ATOM 1432 C C . MET B 1 36 ? -3.684 -11.938 -5.953 1 89.19 36 MET B C 1
ATOM 1434 O O . MET B 1 36 ? -2.707 -12.609 -6.293 1 89.19 36 MET B O 1
ATOM 1438 N N . ALA B 1 37 ? -4.875 -12.391 -5.676 1 92.44 37 ALA B N 1
ATOM 1439 C CA . ALA B 1 37 ? -5.102 -13.828 -5.785 1 92.44 37 ALA B CA 1
ATOM 1440 C C . ALA B 1 37 ? -4.895 -14.305 -7.219 1 92.44 37 ALA B C 1
ATOM 1442 O O . ALA B 1 37 ? -4.191 -15.289 -7.457 1 92.44 37 ALA B O 1
ATOM 1443 N N . LEU B 1 38 ? -5.461 -13.641 -8.141 1 93.75 38 LEU B N 1
ATOM 1444 C CA . LEU B 1 38 ? -5.348 -14.031 -9.539 1 93.75 38 LEU B CA 1
ATOM 1445 C C . LEU B 1 38 ? -3.889 -14.016 -9.992 1 93.75 38 LEU B C 1
ATOM 1447 O O . LEU B 1 38 ? -3.443 -14.938 -10.688 1 93.75 38 LEU B O 1
ATOM 1451 N N . ARG B 1 39 ? -3.191 -13.016 -9.617 1 91.06 39 ARG B N 1
ATOM 1452 C CA . ARG B 1 39 ? -1.775 -12.898 -9.945 1 91.06 39 ARG B CA 1
ATOM 1453 C C . ARG B 1 39 ? -0.979 -14.055 -9.352 1 91.06 39 ARG B C 1
ATOM 1455 O O . ARG B 1 39 ? -0.119 -14.633 -10.016 1 91.06 39 ARG B O 1
ATOM 1462 N N . TYR B 1 40 ? -1.246 -14.289 -8.109 1 90.38 40 TYR B N 1
ATOM 1463 C CA . TYR B 1 40 ? -0.549 -15.367 -7.418 1 90.38 40 TYR B CA 1
ATOM 1464 C C . TYR B 1 40 ? -0.72 -16.688 -8.156 1 90.38 40 TYR B C 1
ATOM 1466 O O . TYR B 1 40 ? 0.262 -17.375 -8.469 1 90.38 40 TYR B O 1
ATOM 1474 N N . PHE B 1 41 ? -1.866 -16.984 -8.453 1 93.25 41 PHE B N 1
ATOM 1475 C CA . PHE B 1 41 ? -2.148 -18.281 -9.07 1 93.25 41 PHE B CA 1
ATOM 1476 C C . PHE B 1 41 ? -1.74 -18.281 -10.539 1 93.25 41 PHE B C 1
ATOM 1478 O O . PHE B 1 41 ? -1.551 -19.344 -11.141 1 93.25 41 PHE B O 1
ATOM 1485 N N . GLY B 1 42 ? -1.626 -17.094 -11.133 1 91.44 42 GLY B N 1
ATOM 1486 C CA . GLY B 1 42 ? -1.127 -16.984 -12.492 1 91.44 42 GLY B CA 1
ATOM 1487 C C . GLY B 1 42 ? 0.355 -17.297 -12.609 1 91.44 42 GLY B C 1
ATOM 1488 O O . GLY B 1 42 ? 0.842 -17.625 -13.695 1 91.44 42 GLY B O 1
ATOM 1489 N N . GLN B 1 43 ? 1.093 -17.062 -11.57 1 82.5 43 GLN B N 1
ATOM 1490 C CA . GLN B 1 43 ? 2.539 -17.266 -11.586 1 82.5 43 GLN B CA 1
ATOM 1491 C C . GLN B 1 43 ? 2.92 -18.578 -10.922 1 82.5 43 GLN B C 1
ATOM 1493 O O . GLN B 1 43 ? 4.039 -19.078 -11.102 1 82.5 43 GLN B O 1
ATOM 1498 N N . ALA B 1 44 ? 2.02 -19.078 -10.172 1 68.38 44 ALA B N 1
ATOM 1499 C CA . ALA B 1 44 ? 2.359 -20.188 -9.281 1 68.38 44 ALA B CA 1
ATOM 1500 C C . ALA B 1 44 ? 2.475 -21.5 -10.055 1 68.38 44 ALA B C 1
ATOM 1502 O O . ALA B 1 44 ? 1.775 -21.703 -11.047 1 68.38 44 ALA B O 1
ATOM 1503 N N . ASN B 1 45 ? 3.508 -22.094 -9.633 1 68.31 45 ASN B N 1
ATOM 1504 C CA . ASN B 1 45 ? 3.623 -23.5 -10.008 1 68.31 45 ASN B CA 1
ATOM 1505 C C . ASN B 1 45 ? 2.561 -24.344 -9.32 1 68.31 45 ASN B C 1
ATOM 1507 O O . ASN B 1 45 ? 2.088 -24 -8.234 1 68.31 45 ASN B O 1
ATOM 1511 N N . PRO B 1 46 ? 2.088 -25.312 -9.984 1 63.28 46 PRO B N 1
ATOM 1512 C CA . PRO B 1 46 ? 1.008 -26.172 -9.484 1 63.28 46 PRO B CA 1
ATOM 1513 C C . PRO B 1 46 ? 1.209 -26.578 -8.031 1 63.28 46 PRO B C 1
ATOM 1515 O O . PRO B 1 46 ? 0.236 -26.719 -7.285 1 63.28 46 PRO B O 1
ATOM 1518 N N . SER B 1 47 ? 2.375 -26.719 -7.594 1 64.19 47 SER B N 1
ATOM 1519 C CA . SER B 1 47 ? 2.607 -27.234 -6.25 1 64.19 47 SER B CA 1
ATOM 1520 C C . SER B 1 47 ? 2.27 -26.203 -5.191 1 64.19 47 SER B C 1
ATOM 1522 O O . SER B 1 47 ? 2.068 -26.531 -4.023 1 64.19 47 SER B O 1
ATOM 1524 N N . VAL B 1 48 ? 2.061 -25.062 -5.551 1 67.38 48 VAL B N 1
ATOM 1525 C CA . VAL B 1 48 ? 1.847 -24 -4.562 1 67.38 48 VAL B CA 1
ATOM 1526 C C . VAL B 1 48 ? 0.548 -23.266 -4.867 1 67.38 48 VAL B C 1
ATOM 1528 O O . VAL B 1 48 ? 0.345 -22.141 -4.406 1 67.38 48 VAL B O 1
ATOM 1531 N N . CYS B 1 49 ? -0.361 -23.938 -5.422 1 81.12 49 CYS B N 1
ATOM 1532 C CA . CYS B 1 49 ? -1.563 -23.266 -5.898 1 81.12 49 CYS B CA 1
ATOM 1533 C C . CYS B 1 49 ? -2.754 -23.562 -5 1 81.12 49 CYS B C 1
ATOM 1535 O O . CYS B 1 49 ? -3.814 -23.969 -5.484 1 81.12 49 CYS B O 1
ATOM 1537 N N . THR B 1 50 ? -2.537 -23.406 -3.65 1 87.75 50 THR B N 1
ATOM 1538 C CA . THR B 1 50 ? -3.615 -23.625 -2.695 1 87.75 50 THR B CA 1
ATOM 1539 C C . THR B 1 50 ? -3.992 -22.328 -1.985 1 87.75 50 THR B C 1
ATOM 1541 O O . THR B 1 50 ? -3.211 -21.375 -1.971 1 87.75 50 THR B O 1
ATOM 1544 N N . VAL B 1 51 ? -5.195 -22.422 -1.367 1 90.06 51 VAL B N 1
ATOM 1545 C CA . VAL B 1 51 ? -5.691 -21.281 -0.606 1 90.06 51 VAL B CA 1
ATOM 1546 C C . VAL B 1 51 ? -4.723 -20.953 0.53 1 90.06 51 VAL B C 1
ATOM 1548 O O . VAL B 1 51 ? -4.402 -19.781 0.768 1 90.06 51 VAL B O 1
ATOM 1551 N N . MET B 1 52 ? -4.207 -21.938 1.143 1 88.25 52 MET B N 1
ATOM 1552 C CA . MET B 1 52 ? -3.324 -21.781 2.295 1 88.25 52 MET B CA 1
ATOM 1553 C C . MET B 1 52 ? -2.01 -21.125 1.888 1 88.25 52 MET B C 1
ATOM 1555 O O . MET B 1 52 ? -1.526 -20.219 2.57 1 88.25 52 MET B O 1
ATOM 1559 N N . ARG B 1 53 ? -1.476 -21.594 0.834 1 86.62 53 ARG B N 1
ATOM 1560 C CA . ARG B 1 53 ? -0.205 -21.047 0.376 1 86.62 53 ARG B CA 1
ATOM 1561 C C . ARG B 1 53 ? -0.37 -19.594 -0.077 1 86.62 53 ARG B C 1
ATOM 1563 O O . ARG B 1 53 ? 0.511 -18.766 0.149 1 86.62 53 ARG B O 1
ATOM 1570 N N . PHE B 1 54 ? -1.483 -19.328 -0.688 1 89.31 54 PHE B N 1
ATOM 1571 C CA . PHE B 1 54 ? -1.796 -17.953 -1.048 1 89.31 54 PHE B CA 1
ATOM 1572 C C . PHE B 1 54 ? -1.894 -17.078 0.195 1 89.31 54 PHE B C 1
ATOM 1574 O O . PHE B 1 54 ? -1.29 -16 0.253 1 89.31 54 PHE B O 1
ATOM 1581 N N . ALA B 1 55 ? -2.607 -17.547 1.206 1 87.38 55 ALA B N 1
ATOM 1582 C CA . ALA B 1 55 ? -2.789 -16.797 2.449 1 87.38 55 ALA B CA 1
ATOM 1583 C C . ALA B 1 55 ? -1.447 -16.516 3.121 1 87.38 55 ALA B C 1
ATOM 1585 O O . ALA B 1 55 ? -1.191 -15.398 3.572 1 87.38 55 ALA B O 1
ATOM 1586 N N . ASP B 1 56 ? -0.565 -17.516 3.125 1 80.12 56 ASP B N 1
ATOM 1587 C CA . ASP B 1 56 ? 0.757 -17.391 3.73 1 80.12 56 ASP B CA 1
ATOM 1588 C C . ASP B 1 56 ? 1.612 -16.375 2.982 1 80.12 56 ASP B C 1
ATOM 1590 O O . ASP B 1 56 ? 2.305 -15.562 3.602 1 80.12 56 ASP B O 1
ATOM 1594 N N . PHE B 1 57 ? 1.502 -16.5 1.705 1 76.31 57 PHE B N 1
ATOM 1595 C CA . PHE B 1 57 ? 2.326 -15.664 0.849 1 76.31 57 PHE B CA 1
ATOM 1596 C C . PHE B 1 57 ? 1.96 -14.195 1.026 1 76.31 57 PHE B C 1
ATOM 1598 O O . PHE B 1 57 ? 2.838 -13.328 1.046 1 76.31 57 PHE B O 1
ATOM 1605 N N . TYR B 1 58 ? 0.722 -13.844 1.185 1 77.31 58 TYR B N 1
ATOM 1606 C CA . TYR B 1 58 ? 0.282 -12.453 1.22 1 77.31 58 TYR B CA 1
ATOM 1607 C C . TYR B 1 58 ? -0.017 -12.008 2.648 1 77.31 58 TYR B C 1
ATOM 1609 O O . TYR B 1 58 ? -0.441 -10.875 2.877 1 77.31 58 TYR B O 1
ATOM 1617 N N . GLY B 1 59 ? 0.185 -12.867 3.576 1 75.12 59 GLY B N 1
ATOM 1618 C CA . GLY B 1 59 ? -0.021 -12.516 4.973 1 75.12 59 GLY B CA 1
ATOM 1619 C C . GLY B 1 59 ? -1.473 -12.227 5.309 1 75.12 59 GLY B C 1
ATOM 1620 O O . GLY B 1 59 ? -1.776 -11.266 6.016 1 75.12 59 GLY B O 1
ATOM 1621 N N . SER B 1 60 ? -2.361 -12.945 4.742 1 78.5 60 SER B N 1
ATOM 1622 C CA . SER B 1 60 ? -3.791 -12.805 5 1 78.5 60 SER B CA 1
ATOM 1623 C C . SER B 1 60 ? -4.332 -14.008 5.762 1 78.5 60 SER B C 1
ATOM 1625 O O . SER B 1 60 ? -3.691 -15.062 5.812 1 78.5 60 SER B O 1
ATOM 1627 N N . SER B 1 61 ? -5.457 -13.75 6.375 1 81.62 61 SER B N 1
ATOM 1628 C CA . SER B 1 61 ? -6.129 -14.891 6.992 1 81.62 61 SER B CA 1
ATOM 1629 C C . SER B 1 61 ? -6.684 -15.844 5.938 1 81.62 61 SER B C 1
ATOM 1631 O O . SER B 1 61 ? -6.941 -15.445 4.801 1 81.62 61 SER B O 1
ATOM 1633 N N . ARG B 1 62 ? -6.789 -17.078 6.324 1 87.25 62 ARG B N 1
ATOM 1634 C CA . ARG B 1 62 ? -7.352 -18.094 5.43 1 87.25 62 ARG B CA 1
ATOM 1635 C C . ARG B 1 62 ? -8.766 -17.703 4.996 1 87.25 62 ARG B C 1
ATOM 1637 O O . ARG B 1 62 ? -9.156 -17.953 3.852 1 87.25 62 ARG B O 1
ATOM 1644 N N . GLY B 1 63 ? -9.477 -17.141 5.91 1 89.81 63 GLY B N 1
ATOM 1645 C CA . GLY B 1 63 ? -10.828 -16.719 5.59 1 89.81 63 GLY B CA 1
ATOM 1646 C C . GLY B 1 63 ? -10.883 -15.664 4.492 1 89.81 63 GLY B C 1
ATOM 1647 O O . GLY B 1 63 ? -11.648 -15.797 3.539 1 89.81 63 GLY B O 1
ATOM 1648 N N . THR B 1 64 ? -10.078 -14.68 4.594 1 83.38 64 THR B N 1
ATOM 1649 C CA . THR B 1 64 ? -10.016 -13.617 3.6 1 83.38 64 THR B CA 1
ATOM 1650 C C . THR B 1 64 ? -9.523 -14.148 2.258 1 83.38 64 THR B C 1
ATOM 1652 O O . THR B 1 64 ? -10.062 -13.797 1.208 1 83.38 64 THR B O 1
ATOM 1655 N N . ALA B 1 65 ? -8.594 -14.961 2.365 1 91.81 65 ALA B N 1
ATOM 1656 C CA . ALA B 1 65 ? -8.055 -15.586 1.16 1 91.81 65 ALA B CA 1
ATOM 1657 C C . ALA B 1 65 ? -9.125 -16.406 0.438 1 91.81 65 ALA B C 1
ATOM 1659 O O . ALA B 1 65 ? -9.273 -16.297 -0.782 1 91.81 65 ALA B O 1
ATOM 1660 N N . SER B 1 66 ? -9.859 -17.141 1.204 1 94.38 66 SER B N 1
ATOM 1661 C CA . SER B 1 66 ? -10.883 -18 0.627 1 94.38 66 SER B CA 1
ATOM 1662 C C . SER B 1 66 ? -11.977 -17.188 -0.057 1 94.38 66 SER B C 1
ATOM 1664 O O . SER B 1 66 ? -12.484 -17.562 -1.11 1 94.38 66 SER B O 1
ATOM 1666 N N . GLN B 1 67 ? -12.25 -16.078 0.5 1 95 67 GLN B N 1
ATOM 1667 C CA . GLN B 1 67 ? -13.281 -15.219 -0.07 1 95 67 GLN B CA 1
ATOM 1668 C C . GLN B 1 67 ? -12.852 -14.672 -1.43 1 95 67 GLN B C 1
ATOM 1670 O O . GLN B 1 67 ? -13.633 -14.695 -2.385 1 95 67 GLN B O 1
ATOM 1675 N N . SER B 1 68 ? -11.672 -14.203 -1.503 1 95.12 68 SER B N 1
ATOM 1676 C CA . SER B 1 68 ? -11.164 -13.672 -2.76 1 95.12 68 SER B CA 1
ATOM 1677 C C . SER B 1 68 ? -11.078 -14.75 -3.83 1 95.12 68 SER B C 1
ATOM 1679 O O . SER B 1 68 ? -11.43 -14.516 -4.988 1 95.12 68 SER B O 1
ATOM 1681 N N . ILE B 1 69 ? -10.68 -15.883 -3.371 1 96.25 69 ILE B N 1
ATOM 1682 C CA . ILE B 1 69 ? -10.516 -17 -4.301 1 96.25 69 ILE B CA 1
ATOM 1683 C C . ILE B 1 69 ? -11.883 -17.484 -4.766 1 96.25 69 ILE B C 1
ATOM 1685 O O . ILE B 1 69 ? -12.094 -17.719 -5.957 1 96.25 69 ILE B O 1
ATOM 1689 N N . SER B 1 70 ? -12.789 -17.625 -3.854 1 97.25 70 SER B N 1
ATOM 1690 C CA . SER B 1 70 ? -14.141 -18.047 -4.191 1 97.25 70 SER B CA 1
ATOM 1691 C C . SER B 1 70 ? -14.797 -17.078 -5.176 1 97.25 70 SER B C 1
ATOM 1693 O O . SER B 1 70 ? -15.508 -17.5 -6.09 1 97.25 70 SER B O 1
ATOM 1695 N N . ALA B 1 71 ? -14.539 -15.852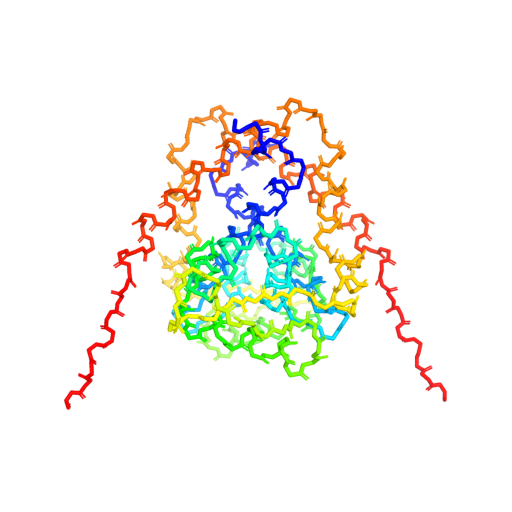 -4.984 1 97.44 71 ALA B N 1
ATOM 1696 C CA . ALA B 1 71 ? -15.078 -14.852 -5.902 1 97.44 71 ALA B CA 1
ATOM 1697 C C . ALA B 1 71 ? -14.516 -15.039 -7.309 1 97.44 71 ALA B C 1
ATOM 1699 O O . ALA B 1 71 ? -15.25 -14.938 -8.297 1 97.44 71 ALA B O 1
ATOM 1700 N N . LEU B 1 72 ? -13.281 -15.336 -7.391 1 97.5 72 LEU B N 1
ATOM 1701 C CA . LEU B 1 72 ? -12.625 -15.523 -8.68 1 97.5 72 LEU B CA 1
ATOM 1702 C C . LEU B 1 72 ? -13.125 -16.797 -9.359 1 97.5 72 LEU B C 1
ATOM 1704 O O . LEU B 1 72 ? -13.242 -16.844 -10.586 1 97.5 72 LEU B O 1
ATOM 1708 N N . VAL B 1 73 ? -13.422 -17.797 -8.547 1 97.38 73 VAL B N 1
ATOM 1709 C CA . VAL B 1 73 ? -13.977 -19.047 -9.078 1 97.38 73 VAL B CA 1
ATOM 1710 C C . VAL B 1 73 ? -15.383 -18.797 -9.602 1 97.38 73 VAL B C 1
ATOM 1712 O O . VAL B 1 73 ? -15.727 -19.234 -10.711 1 97.38 73 VAL B O 1
ATOM 1715 N N . ARG B 1 74 ? -16.141 -18.094 -8.867 1 97.62 74 ARG B N 1
ATOM 1716 C CA . ARG B 1 74 ? -17.5 -17.766 -9.281 1 97.62 74 ARG B CA 1
ATOM 1717 C C . ARG B 1 74 ? -17.5 -16.938 -10.562 1 97.62 74 ARG B C 1
ATOM 1719 O O . ARG B 1 74 ? -18.344 -17.141 -11.438 1 97.62 74 ARG B O 1
ATOM 1726 N N . LYS B 1 75 ? -16.484 -16.094 -10.75 1 97.25 75 LYS B N 1
ATOM 1727 C CA . LYS B 1 75 ? -16.391 -15.211 -11.914 1 97.25 75 LYS B CA 1
ATOM 1728 C C . LYS B 1 75 ? -15.773 -15.945 -13.109 1 97.25 75 LYS B C 1
ATOM 1730 O O . LYS B 1 75 ? -15.742 -15.406 -14.219 1 97.25 75 LYS B O 1
ATOM 1735 N N . GLY B 1 76 ? -15.273 -17.125 -12.852 1 97.5 76 GLY B N 1
ATOM 1736 C CA . GLY B 1 76 ? -14.75 -17.938 -13.93 1 97.5 76 GLY B CA 1
ATOM 1737 C C . GLY B 1 76 ? -13.289 -17.688 -14.234 1 97.5 76 GLY B C 1
ATOM 1738 O O . GLY B 1 76 ? -12.789 -18.062 -15.289 1 97.5 76 GLY B O 1
ATOM 1739 N N . TYR B 1 77 ? -12.523 -17.047 -13.344 1 97.56 77 TYR B N 1
ATOM 1740 C CA . TYR B 1 77 ? -11.125 -16.703 -13.586 1 97.56 77 TYR B CA 1
ATOM 1741 C C . TYR B 1 77 ? -10.195 -17.75 -12.969 1 97.56 77 TYR B C 1
ATOM 1743 O O . TYR B 1 77 ? -9.031 -17.844 -13.344 1 97.56 77 TYR B O 1
ATOM 1751 N N . LEU B 1 78 ? -10.742 -18.438 -11.969 1 96.94 78 LEU B N 1
ATOM 1752 C CA . LEU B 1 78 ? -10.055 -19.562 -11.352 1 96.94 78 LEU B CA 1
ATOM 1753 C C . LEU B 1 78 ? -10.93 -20.812 -11.383 1 96.94 78 LEU B C 1
ATOM 1755 O O . LEU B 1 78 ? -12.156 -20.719 -11.453 1 96.94 78 LEU B O 1
ATOM 1759 N N . VAL B 1 79 ? -10.32 -21.969 -11.344 1 95.69 79 VAL B N 1
ATOM 1760 C CA . VAL B 1 79 ? -11.023 -23.234 -11.25 1 95.69 79 VAL B CA 1
ATOM 1761 C C . VAL B 1 79 ? -10.328 -24.141 -10.242 1 95.69 79 VAL B C 1
ATOM 1763 O O . VAL B 1 79 ? -9.102 -24.141 -10.133 1 95.69 79 VAL B O 1
ATOM 1766 N N . ARG B 1 80 ? -11.117 -24.812 -9.484 1 93.19 80 ARG B N 1
ATOM 1767 C CA . ARG B 1 80 ? -10.586 -25.781 -8.531 1 93.19 80 ARG B CA 1
ATOM 1768 C C . ARG B 1 80 ? -10.352 -27.141 -9.203 1 93.19 80 ARG B C 1
ATOM 1770 O O . ARG B 1 80 ? -11.172 -27.594 -9.992 1 93.19 80 ARG B O 1
ATOM 1777 N N . ARG B 1 81 ? -9.203 -27.625 -8.945 1 90.94 81 ARG B N 1
ATOM 1778 C CA . ARG B 1 81 ? -8.859 -28.953 -9.43 1 90.94 81 ARG B CA 1
ATOM 1779 C C . ARG B 1 81 ? -8.375 -29.844 -8.297 1 90.94 81 ARG B C 1
ATOM 1781 O O . ARG B 1 81 ? -7.777 -29.359 -7.332 1 90.94 81 ARG B O 1
ATOM 1788 N N . PRO B 1 82 ? -8.695 -31.125 -8.422 1 87.12 82 PRO B N 1
ATOM 1789 C CA . PRO B 1 82 ? -8.125 -32.031 -7.414 1 87.12 82 PRO B CA 1
ATOM 1790 C C . PRO B 1 82 ? -6.602 -32.031 -7.41 1 87.12 82 PRO B C 1
ATOM 1792 O O . PRO B 1 82 ? -5.977 -31.938 -8.469 1 87.12 82 PRO B O 1
ATOM 1795 N N . SER B 1 83 ? -6.07 -31.953 -6.219 1 81.88 83 SER B N 1
ATOM 1796 C CA . SER B 1 83 ? -4.617 -31.984 -6.109 1 81.88 83 SER B CA 1
ATOM 1797 C C . SER B 1 83 ? -4.062 -33.344 -6.57 1 81.88 83 SER B C 1
ATOM 1799 O O . SER B 1 83 ? -4.594 -34.375 -6.219 1 81.88 83 SER B O 1
ATOM 1801 N N . PRO B 1 84 ? -3.031 -33.25 -7.367 1 76.81 84 PRO B N 1
ATOM 1802 C CA . PRO B 1 84 ? -2.404 -34.5 -7.75 1 76.81 84 PRO B CA 1
ATOM 1803 C C . PRO B 1 84 ? -1.647 -35.156 -6.598 1 76.81 84 PRO B C 1
ATOM 1805 O O . PRO B 1 84 ? -1.437 -36.375 -6.605 1 76.81 84 PRO B O 1
ATOM 1808 N N . GLU B 1 85 ? -1.279 -34.344 -5.727 1 76.06 85 GLU B N 1
ATOM 1809 C CA . GLU B 1 85 ? -0.393 -34.812 -4.668 1 76.06 85 GLU B CA 1
ATOM 1810 C C . GLU B 1 85 ? -1.187 -35.25 -3.441 1 76.06 85 GLU B C 1
ATOM 1812 O O . GLU B 1 85 ? -0.782 -36.156 -2.732 1 76.06 85 GLU B O 1
ATOM 1817 N N . LYS B 1 86 ? -2.139 -34.5 -3.146 1 72 86 LYS B N 1
ATOM 1818 C CA . LYS B 1 86 ? -2.918 -34.781 -1.946 1 72 86 LYS B CA 1
ATOM 1819 C C . LYS B 1 86 ? -4.395 -34.969 -2.281 1 72 86 LYS B C 1
ATOM 1821 O O . LYS B 1 86 ? -5.07 -34.031 -2.682 1 72 86 LYS B O 1
ATOM 1826 N N . LYS B 1 87 ? -4.859 -36.25 -2.146 1 71.12 87 LYS B N 1
ATOM 1827 C CA . LYS B 1 87 ? -6.203 -36.656 -2.545 1 71.12 87 LYS B CA 1
ATOM 1828 C C . LYS B 1 87 ? -7.266 -35.812 -1.851 1 71.12 87 LYS B C 1
ATOM 1830 O O . LYS B 1 87 ? -8.336 -35.562 -2.406 1 71.12 87 LYS B O 1
ATOM 1835 N N . SER B 1 88 ? -6.848 -35.156 -0.748 1 70.5 88 SER B N 1
ATOM 1836 C CA . SER B 1 88 ? -7.883 -34.438 -0.023 1 70.5 88 SER B CA 1
ATOM 1837 C C . SER B 1 88 ? -7.734 -32.906 -0.221 1 70.5 88 SER B C 1
ATOM 1839 O O . SER B 1 88 ? -8.469 -32.125 0.38 1 70.5 88 SER B O 1
ATOM 1841 N N . SER B 1 89 ? -6.863 -32.562 -1.19 1 78.44 89 SER B N 1
ATOM 1842 C CA . SER B 1 89 ? -6.648 -31.125 -1.348 1 78.44 89 SER B CA 1
ATOM 1843 C C . SER B 1 89 ? -6.961 -30.672 -2.77 1 78.44 89 SER B C 1
ATOM 1845 O O . SER B 1 89 ? -7.117 -31.5 -3.67 1 78.44 89 SER B O 1
ATOM 1847 N N . HIS B 1 90 ? -7.414 -29.484 -2.854 1 87.19 90 HIS B N 1
ATOM 1848 C CA . HIS B 1 90 ? -7.668 -28.875 -4.148 1 87.19 90 HIS B CA 1
ATOM 1849 C C . HIS B 1 90 ? -6.629 -27.797 -4.465 1 87.19 90 HIS B C 1
ATOM 1851 O O . HIS B 1 90 ? -6.07 -27.188 -3.553 1 87.19 90 HIS B O 1
ATOM 1857 N N . ILE B 1 91 ? -6.301 -27.859 -5.738 1 90.5 91 ILE B N 1
ATOM 1858 C CA . ILE B 1 91 ? -5.434 -26.797 -6.215 1 90.5 91 ILE B CA 1
ATOM 1859 C C . ILE B 1 91 ? -6.238 -25.828 -7.09 1 90.5 91 ILE B C 1
ATOM 1861 O O . ILE B 1 91 ? -7.344 -26.156 -7.527 1 90.5 91 ILE B O 1
ATOM 1865 N N . LEU B 1 92 ? -5.699 -24.641 -7.285 1 94.12 92 LEU B N 1
ATOM 1866 C CA . LEU B 1 92 ? -6.352 -23.625 -8.102 1 94.12 92 LEU B CA 1
ATOM 1867 C C . LEU B 1 92 ? -5.562 -23.359 -9.375 1 94.12 92 LEU B C 1
ATOM 1869 O O . LEU B 1 92 ? -4.332 -23.328 -9.359 1 94.12 92 LEU B O 1
ATOM 1873 N N . GLU B 1 93 ? -6.324 -23.297 -10.438 1 93.19 93 GLU B N 1
ATOM 1874 C CA . GLU B 1 93 ? -5.727 -22.953 -11.727 1 93.19 93 GLU B CA 1
ATOM 1875 C C . GLU B 1 93 ? -6.41 -21.75 -12.352 1 93.19 93 GLU B C 1
ATOM 1877 O O . GLU B 1 93 ? -7.633 -21.609 -12.266 1 93.19 93 GLU B O 1
ATOM 1882 N N . VAL B 1 94 ? -5.566 -21 -13.039 1 95.88 94 VAL B N 1
ATOM 1883 C CA . VAL B 1 94 ? -6.113 -19.844 -13.75 1 95.88 94 VAL B CA 1
ATOM 1884 C C . VAL B 1 94 ? -6.734 -20.297 -15.07 1 95.88 94 VAL B C 1
ATOM 1886 O O . VAL B 1 94 ? -6.137 -21.094 -15.805 1 95.88 94 VAL B O 1
ATOM 1889 N N . THR B 1 95 ? -7.934 -19.844 -15.344 1 96.62 95 THR B N 1
ATOM 1890 C CA . THR B 1 95 ? -8.609 -20.156 -16.594 1 96.62 95 THR B CA 1
ATOM 1891 C C . THR B 1 95 ? -8.086 -19.281 -17.734 1 96.62 95 THR B C 1
ATOM 1893 O O . THR B 1 95 ? -7.297 -18.359 -17.5 1 96.62 95 THR B O 1
ATOM 1896 N N . ASP B 1 96 ? -8.516 -19.609 -19 1 96.5 96 ASP B N 1
ATOM 1897 C CA . ASP B 1 96 ? -8.156 -18.766 -20.141 1 96.5 96 ASP B CA 1
ATOM 1898 C C . ASP B 1 96 ? -8.664 -17.344 -19.953 1 96.5 96 ASP B C 1
ATOM 1900 O O . ASP B 1 96 ? -7.957 -16.375 -20.266 1 96.5 96 ASP B O 1
ATOM 1904 N N . ALA B 1 97 ? -9.859 -17.25 -19.422 1 96.62 97 ALA B N 1
ATOM 1905 C CA . ALA B 1 97 ? -10.422 -15.938 -19.141 1 96.62 97 ALA B CA 1
ATOM 1906 C C . ALA B 1 97 ? -9.586 -15.203 -18.094 1 96.62 97 ALA B C 1
ATOM 1908 O O . ALA B 1 97 ? -9.367 -13.992 -18.203 1 96.62 97 ALA B O 1
ATOM 1909 N N . GLY B 1 98 ? -9.133 -15.93 -17.094 1 96.31 98 GLY B N 1
ATOM 1910 C CA . GLY B 1 98 ? -8.273 -15.359 -16.062 1 96.31 98 GLY B CA 1
ATOM 1911 C C . GLY B 1 98 ? -6.941 -14.875 -16.609 1 96.31 98 GLY B C 1
ATOM 1912 O O . GLY B 1 98 ? -6.422 -13.844 -16.172 1 96.31 98 GLY B O 1
ATOM 1913 N N . ARG B 1 99 ? -6.453 -15.609 -17.609 1 95.25 99 ARG B N 1
ATOM 1914 C CA . ARG B 1 99 ? -5.184 -15.242 -18.219 1 95.25 99 ARG B CA 1
ATOM 1915 C C . ARG B 1 99 ? -5.324 -13.961 -19.031 1 95.25 99 ARG B C 1
ATOM 1917 O O . ARG B 1 99 ? -4.426 -13.117 -19.031 1 95.25 99 ARG B O 1
ATOM 1924 N N . VAL B 1 100 ? -6.406 -13.867 -19.703 1 95.12 100 VAL B N 1
ATOM 1925 C CA . VAL B 1 100 ? -6.688 -12.656 -20.469 1 95.12 100 VAL B CA 1
ATOM 1926 C C . VAL B 1 100 ? -6.777 -11.453 -19.516 1 95.12 100 VAL B C 1
ATOM 1928 O O . VAL B 1 100 ? -6.191 -10.406 -19.781 1 95.12 100 VAL B O 1
ATOM 1931 N N . LEU B 1 101 ? -7.406 -11.664 -18.438 1 94.06 101 LEU B N 1
ATOM 1932 C CA . LEU B 1 101 ? -7.555 -10.586 -17.469 1 94.06 101 LEU B CA 1
ATOM 1933 C C . LEU B 1 101 ? -6.207 -10.211 -16.859 1 94.06 101 LEU B C 1
ATOM 1935 O O . LEU B 1 101 ? -5.918 -9.031 -16.656 1 94.06 101 LEU B O 1
ATOM 1939 N N . LEU B 1 102 ? -5.402 -11.203 -16.609 1 93.06 102 LEU B N 1
ATOM 1940 C CA . LEU B 1 102 ? -4.09 -10.992 -16.016 1 93.06 102 LEU B CA 1
ATOM 1941 C C . LEU B 1 102 ? -3.209 -10.133 -16.906 1 93.06 102 LEU B C 1
ATOM 1943 O O . LEU B 1 102 ? -2.305 -9.453 -16.438 1 93.06 102 LEU B O 1
ATOM 1947 N N . SER B 1 103 ? -3.475 -10.219 -18.188 1 92 103 SER B N 1
ATOM 1948 C CA . SER B 1 103 ? -2.695 -9.414 -19.125 1 92 103 SER B CA 1
ATOM 1949 C C . SER B 1 103 ? -2.936 -7.922 -18.906 1 92 103 SER B C 1
ATOM 1951 O O . SER B 1 103 ? -2.152 -7.086 -19.359 1 92 103 SER B O 1
ATOM 1953 N N . GLN B 1 104 ? -3.99 -7.613 -18.094 1 89 104 GLN B N 1
ATOM 1954 C CA . GLN B 1 104 ? -4.355 -6.234 -17.797 1 89 104 GLN B CA 1
ATOM 1955 C C . GLN B 1 104 ? -4.117 -5.914 -16.328 1 89 104 GLN B C 1
ATOM 1957 O O . GLN B 1 104 ? -4.68 -4.957 -15.789 1 89 104 GLN B O 1
ATOM 1962 N N . ASP B 1 105 ? -3.295 -6.68 -15.664 1 89.88 105 ASP B N 1
ATOM 1963 C CA . ASP B 1 105 ? -3.047 -6.512 -14.234 1 89.88 105 ASP B CA 1
ATOM 1964 C C . ASP B 1 105 ? -2.551 -5.102 -13.93 1 89.88 105 ASP B C 1
ATOM 1966 O O . ASP B 1 105 ? -1.532 -4.664 -14.469 1 89.88 105 ASP B O 1
ATOM 1970 N N . PRO B 1 106 ? -3.225 -4.434 -13.047 1 86.31 106 PRO B N 1
ATOM 1971 C CA . PRO B 1 106 ? -2.867 -3.045 -12.75 1 86.31 106 PRO B CA 1
ATOM 1972 C C . PRO B 1 106 ? -1.48 -2.914 -12.125 1 86.31 106 PRO B C 1
ATOM 1974 O O . PRO B 1 106 ? -0.902 -1.823 -12.117 1 86.31 106 PRO B O 1
ATOM 1977 N N . ILE B 1 107 ? -0.872 -4.004 -11.656 1 87.12 107 ILE B N 1
ATOM 1978 C CA . ILE B 1 107 ? 0.457 -3.943 -11.055 1 87.12 107 ILE B CA 1
ATOM 1979 C C . ILE B 1 107 ? 1.482 -3.539 -12.117 1 87.12 107 ILE B C 1
ATOM 1981 O O . ILE B 1 107 ? 2.594 -3.119 -11.781 1 87.12 107 ILE B O 1
ATOM 1985 N N . LYS B 1 108 ? 1.133 -3.697 -13.375 1 86.81 108 LYS B N 1
ATOM 1986 C CA . LYS B 1 108 ? 2.039 -3.354 -14.461 1 86.81 108 LYS B CA 1
ATOM 1987 C C . LYS B 1 108 ? 2.4 -1.872 -14.438 1 86.81 108 LYS B C 1
ATOM 1989 O O . LYS B 1 108 ? 3.498 -1.486 -14.844 1 86.81 108 LYS B O 1
ATOM 1994 N N . TYR B 1 109 ? 1.466 -1.133 -13.93 1 83.19 109 TYR B N 1
ATOM 1995 C CA . TYR B 1 109 ? 1.743 0.291 -13.773 1 83.19 109 TYR B CA 1
ATOM 1996 C C . TYR B 1 109 ? 2.904 0.517 -12.812 1 83.19 109 TYR B C 1
ATOM 1998 O O . TYR B 1 109 ? 3.791 1.331 -13.086 1 83.19 109 TYR B O 1
ATOM 2006 N N . LEU B 1 110 ? 2.885 -0.189 -11.781 1 86.12 110 LEU B N 1
ATOM 2007 C CA . LEU B 1 110 ? 3.953 -0.091 -10.797 1 86.12 110 LEU B CA 1
ATOM 2008 C C . LEU B 1 110 ? 5.258 -0.657 -11.344 1 86.12 110 LEU B C 1
ATOM 2010 O O . LEU B 1 110 ? 6.328 -0.085 -11.133 1 86.12 110 LEU B O 1
ATOM 2014 N N . ILE B 1 111 ? 5.145 -1.744 -12.078 1 88.81 111 ILE B N 1
ATOM 2015 C CA . ILE B 1 111 ? 6.312 -2.395 -12.664 1 88.81 111 ILE B CA 1
ATOM 2016 C C . ILE B 1 111 ? 7.012 -1.437 -13.625 1 88.81 111 ILE B C 1
ATOM 2018 O O . ILE B 1 111 ? 8.234 -1.28 -13.578 1 88.81 111 ILE B O 1
ATOM 2022 N N . ARG B 1 112 ? 6.246 -0.78 -14.422 1 86.94 112 ARG B N 1
ATOM 2023 C CA . ARG B 1 112 ? 6.801 0.171 -15.383 1 86.94 112 ARG B CA 1
ATOM 2024 C C . ARG B 1 112 ? 7.504 1.32 -14.672 1 86.94 112 ARG B C 1
ATOM 2026 O O . ARG B 1 112 ? 8.547 1.791 -15.125 1 86.94 112 ARG B O 1
ATOM 2033 N N . GLY B 1 113 ? 6.875 1.781 -13.617 1 85.62 113 GLY B N 1
ATOM 2034 C CA . GLY B 1 113 ? 7.516 2.818 -12.828 1 85.62 113 GLY B CA 1
ATOM 2035 C C . GLY B 1 113 ? 8.859 2.391 -12.258 1 85.62 113 GLY B C 1
ATOM 2036 O O . GLY B 1 113 ? 9.812 3.17 -12.258 1 85.62 113 GLY B O 1
ATOM 2037 N N . ILE B 1 114 ? 8.93 1.182 -11.797 1 89.38 114 ILE B N 1
ATOM 2038 C CA . ILE B 1 114 ? 10.148 0.649 -11.211 1 89.38 114 ILE B CA 1
ATOM 2039 C C . ILE B 1 114 ? 11.203 0.448 -12.297 1 89.38 114 ILE B C 1
ATOM 2041 O O . ILE B 1 114 ? 12.391 0.674 -12.062 1 89.38 114 ILE B O 1
ATOM 2045 N N . GLU B 1 115 ? 10.734 0.019 -13.477 1 89 115 GLU B N 1
ATOM 2046 C CA . GLU B 1 115 ? 11.641 -0.2 -14.594 1 89 115 GLU B CA 1
ATOM 2047 C C . GLU B 1 115 ? 12.312 1.102 -15.023 1 89 115 GLU B C 1
ATOM 2049 O O . GLU B 1 115 ? 13.352 1.082 -15.688 1 89 115 GLU B O 1
ATOM 2054 N N . GLY B 1 116 ? 11.734 2.227 -14.672 1 85.31 116 GLY B N 1
ATOM 2055 C CA . GLY B 1 116 ? 12.32 3.527 -14.953 1 85.31 116 GLY B CA 1
ATOM 2056 C C . GLY B 1 116 ? 13.469 3.877 -14.031 1 85.31 116 GLY B C 1
ATOM 2057 O O . GLY B 1 116 ? 14.219 4.824 -14.297 1 85.31 116 GLY B O 1
ATOM 2058 N N . LEU B 1 117 ? 13.688 3.119 -13.031 1 85.88 117 LEU B N 1
ATOM 2059 C CA . LEU B 1 117 ? 14.797 3.32 -12.102 1 85.88 117 LEU B CA 1
ATOM 2060 C C . LEU B 1 117 ? 16.062 2.646 -12.609 1 85.88 117 LEU B C 1
ATOM 2062 O O . LEU B 1 117 ? 15.992 1.663 -13.352 1 85.88 117 LEU B O 1
ATOM 2066 N N . PRO B 1 118 ? 17.25 3.203 -12.211 1 85.81 118 PRO B N 1
ATOM 2067 C CA . PRO B 1 118 ? 18.5 2.48 -12.516 1 85.81 118 PRO B CA 1
ATOM 2068 C C . PRO B 1 118 ? 18.516 1.072 -11.922 1 85.81 118 PRO B C 1
ATOM 2070 O O . PRO B 1 118 ? 18.031 0.857 -10.812 1 85.81 118 PRO B O 1
ATOM 2073 N N . ALA B 1 119 ? 19.094 0.157 -12.656 1 85.12 119 ALA B N 1
ATOM 2074 C CA . ALA B 1 119 ? 19.109 -1.253 -12.273 1 85.12 119 ALA B CA 1
ATOM 2075 C C . ALA B 1 119 ? 19.688 -1.438 -10.875 1 85.12 119 ALA B C 1
ATOM 2077 O O . ALA B 1 119 ? 19.219 -2.273 -10.102 1 85.12 119 ALA B O 1
ATOM 2078 N N . SER B 1 120 ? 20.703 -0.644 -10.586 1 84.31 120 SER B N 1
ATOM 2079 C CA . SER B 1 120 ? 21.344 -0.734 -9.273 1 84.31 120 SER B CA 1
ATOM 2080 C C . SER B 1 120 ? 20.391 -0.324 -8.164 1 84.31 120 SER B C 1
ATOM 2082 O O . SER B 1 120 ? 20.391 -0.915 -7.082 1 84.31 120 SER B O 1
ATOM 2084 N N . LYS B 1 121 ? 19.516 0.559 -8.445 1 83.5 121 LYS B N 1
ATOM 2085 C CA . LYS B 1 121 ? 18.547 1.029 -7.461 1 83.5 121 LYS B CA 1
ATOM 2086 C C . LYS B 1 121 ? 17.438 0.002 -7.246 1 83.5 121 LYS B C 1
ATOM 2088 O O . LYS B 1 121 ? 16.953 -0.177 -6.125 1 83.5 121 LYS B O 1
ATOM 2093 N N . VAL B 1 122 ? 17.172 -0.727 -8.289 1 87.25 122 VAL B N 1
ATOM 2094 C CA . VAL B 1 122 ? 16.141 -1.74 -8.203 1 87.25 122 VAL B CA 1
ATOM 2095 C C . VAL B 1 122 ? 16.578 -2.865 -7.273 1 87.25 122 VAL B C 1
ATOM 2097 O O . VAL B 1 122 ? 15.812 -3.303 -6.41 1 87.25 122 VAL B O 1
ATOM 2100 N N . ALA B 1 123 ? 17.75 -3.275 -7.438 1 85 123 ALA B N 1
ATOM 2101 C CA . ALA B 1 123 ? 18.281 -4.355 -6.605 1 85 123 ALA B CA 1
ATOM 2102 C C . ALA B 1 123 ? 18.328 -3.947 -5.137 1 85 123 ALA B C 1
ATOM 2104 O O . ALA B 1 123 ? 17.938 -4.723 -4.258 1 85 123 ALA B O 1
ATOM 2105 N N . ASP B 1 124 ? 18.781 -2.713 -4.93 1 83.25 124 ASP B N 1
ATOM 2106 C CA . ASP B 1 124 ? 18.859 -2.191 -3.568 1 83.25 124 ASP B CA 1
ATOM 2107 C C . ASP B 1 124 ? 17.469 -2.061 -2.951 1 83.25 124 ASP B C 1
ATOM 2109 O O . ASP B 1 124 ? 17.281 -2.334 -1.763 1 83.25 124 ASP B O 1
ATOM 2113 N N . PHE B 1 125 ? 16.547 -1.687 -3.791 1 85.25 125 PHE B N 1
ATOM 2114 C CA . PHE B 1 125 ? 15.164 -1.52 -3.377 1 85.25 125 PHE B CA 1
ATOM 2115 C C . PHE B 1 125 ? 14.562 -2.855 -2.959 1 85.25 125 PHE B C 1
ATOM 2117 O O . PHE B 1 125 ? 13.945 -2.959 -1.895 1 85.25 125 PHE B O 1
ATOM 2124 N N . ALA B 1 126 ? 14.82 -3.857 -3.713 1 85.12 126 ALA B N 1
ATOM 2125 C CA . ALA B 1 126 ? 14.312 -5.195 -3.422 1 85.12 126 ALA B CA 1
ATOM 2126 C C . ALA B 1 126 ? 14.859 -5.715 -2.096 1 85.12 126 ALA B C 1
ATOM 2128 O O . ALA B 1 126 ? 14.109 -6.242 -1.271 1 85.12 126 ALA B O 1
ATOM 2129 N N . GLU B 1 127 ? 16.094 -5.496 -1.895 1 83.88 127 GLU B N 1
ATOM 2130 C CA . GLU B 1 127 ? 16.734 -5.961 -0.667 1 83.88 127 GLU B CA 1
ATOM 2131 C C . GLU B 1 127 ? 16.156 -5.258 0.558 1 83.88 127 GLU B C 1
ATOM 2133 O O . GLU B 1 127 ? 15.875 -5.895 1.571 1 83.88 127 GLU B O 1
ATOM 2138 N N . SER B 1 128 ? 16.016 -3.988 0.445 1 85 128 SER B N 1
ATOM 2139 C CA . SER B 1 128 ? 15.492 -3.203 1.557 1 85 128 SER B CA 1
ATOM 2140 C C . SER B 1 128 ? 14.062 -3.605 1.889 1 85 128 SER B C 1
ATOM 2142 O O . SER B 1 128 ? 13.695 -3.721 3.062 1 85 128 SER B O 1
ATOM 2144 N N . LEU B 1 129 ? 13.25 -3.824 0.848 1 86.88 129 LEU B N 1
ATOM 2145 C CA . LEU B 1 129 ? 11.852 -4.203 1.036 1 86.88 129 LEU B CA 1
ATOM 2146 C C . LEU B 1 129 ? 11.75 -5.582 1.681 1 86.88 129 LEU B C 1
ATOM 2148 O O . LEU B 1 129 ? 10.883 -5.812 2.527 1 86.88 129 LEU B O 1
ATOM 2152 N N . GLU B 1 130 ? 12.602 -6.453 1.333 1 83.62 130 GLU B N 1
ATOM 2153 C CA . GLU B 1 130 ? 12.602 -7.793 1.909 1 83.62 130 GLU B CA 1
ATOM 2154 C C . GLU B 1 130 ? 12.914 -7.754 3.402 1 83.62 130 GLU B C 1
ATOM 2156 O O . GLU B 1 130 ? 12.273 -8.445 4.195 1 83.62 130 GLU B O 1
ATOM 2161 N N . ILE B 1 131 ? 13.891 -6.961 3.729 1 82.25 131 ILE B N 1
ATOM 2162 C CA . ILE B 1 131 ? 14.266 -6.812 5.133 1 82.25 131 ILE B CA 1
ATOM 2163 C C . ILE B 1 131 ? 13.094 -6.207 5.91 1 82.25 131 ILE B C 1
ATOM 2165 O O . ILE B 1 131 ? 12.773 -6.664 7.012 1 82.25 131 ILE B O 1
ATOM 2169 N N . LEU B 1 132 ? 12.469 -5.266 5.324 1 83.81 132 LEU B N 1
ATOM 2170 C CA . LEU B 1 132 ? 11.352 -4.582 5.973 1 83.81 132 LEU B CA 1
ATOM 2171 C C . LEU B 1 132 ? 10.188 -5.539 6.191 1 83.81 132 LEU B C 1
ATOM 2173 O O . LEU B 1 132 ? 9.602 -5.578 7.277 1 83.81 132 LEU B O 1
ATOM 2177 N N . ILE B 1 133 ? 9.828 -6.32 5.207 1 79.69 133 ILE B N 1
ATOM 2178 C CA . ILE B 1 133 ? 8.703 -7.25 5.281 1 79.69 133 ILE B CA 1
ATOM 2179 C C . ILE B 1 133 ? 8.961 -8.281 6.379 1 79.69 133 ILE B C 1
ATOM 2181 O O . ILE B 1 133 ? 8.055 -8.641 7.129 1 79.69 133 ILE B O 1
ATOM 2185 N N . ARG B 1 134 ? 10.172 -8.719 6.445 1 76.94 134 ARG B N 1
ATOM 2186 C CA . ARG B 1 134 ? 10.531 -9.68 7.48 1 76.94 134 ARG B CA 1
ATOM 2187 C C . ARG B 1 134 ? 10.32 -9.094 8.875 1 76.94 134 ARG B C 1
ATOM 2189 O O . ARG B 1 134 ? 9.867 -9.789 9.781 1 76.94 134 ARG B O 1
ATOM 2196 N N . HIS B 1 135 ? 10.617 -7.871 8.953 1 75.38 135 HIS B N 1
ATOM 2197 C CA . HIS B 1 135 ? 10.414 -7.191 10.227 1 75.38 135 HIS B CA 1
ATOM 2198 C C . HIS B 1 135 ? 8.93 -7.031 10.539 1 75.38 135 HIS B C 1
ATOM 2200 O O . HIS B 1 135 ? 8.516 -7.18 11.688 1 75.38 135 HIS B O 1
ATOM 2206 N N . LEU B 1 136 ? 8.125 -6.703 9.539 1 74.5 136 LEU B N 1
ATOM 2207 C CA . LEU B 1 136 ? 6.703 -6.441 9.734 1 74.5 136 LEU B CA 1
ATOM 2208 C C . LEU B 1 136 ? 5.953 -7.734 10.039 1 74.5 136 LEU B C 1
ATOM 2210 O O . LEU B 1 136 ? 4.973 -7.727 10.789 1 74.5 136 LEU B O 1
ATOM 2214 N N . PHE B 1 137 ? 6.285 -8.766 9.391 1 65.88 137 PHE B N 1
ATOM 2215 C CA . PHE B 1 137 ? 5.664 -10.062 9.656 1 65.88 137 PHE B CA 1
ATOM 2216 C C . PHE B 1 137 ? 6.051 -10.578 11.039 1 65.88 137 PHE B C 1
ATOM 2218 O O . PHE B 1 137 ? 5.242 -11.211 11.719 1 65.88 137 PHE B O 1
ATOM 2225 N N . LYS B 1 138 ? 7.238 -10.383 11.367 1 60.66 138 LYS B N 1
ATOM 2226 C CA . LYS B 1 138 ? 7.656 -10.805 12.703 1 60.66 138 LYS B CA 1
ATOM 2227 C C . LYS B 1 138 ? 6.926 -10.023 13.789 1 60.66 138 LYS B C 1
ATOM 2229 O O . LYS B 1 138 ? 6.531 -10.586 14.812 1 60.66 138 LYS B O 1
ATOM 2234 N N . GLU B 1 139 ? 6.75 -8.836 13.562 1 54.97 139 GLU B N 1
ATOM 2235 C CA . GLU B 1 139 ? 6.051 -8.031 14.555 1 54.97 139 GLU B CA 1
ATOM 2236 C C . GLU B 1 139 ? 4.539 -8.211 14.453 1 54.97 139 GLU B C 1
ATOM 2238 O O . GLU B 1 139 ? 3.824 -8.086 15.445 1 54.97 139 GLU B O 1
ATOM 2243 N N . GLY B 1 140 ? 3.91 -8.18 13.289 1 52.72 140 GLY B N 1
ATOM 2244 C CA . GLY B 1 140 ? 2.482 -8.422 13.148 1 52.72 140 GLY B CA 1
ATOM 2245 C C . GLY B 1 140 ? 2.033 -9.719 13.797 1 52.72 140 GLY B C 1
ATOM 2246 O O . GLY B 1 140 ? 0.842 -9.906 14.055 1 52.72 140 GLY B O 1
ATOM 2247 N N . ASP B 1 141 ? 2.727 -10.773 13.672 1 45.06 141 ASP B N 1
ATOM 2248 C CA . ASP B 1 141 ? 2.383 -11.961 14.438 1 45.06 141 ASP B CA 1
ATOM 2249 C C . ASP B 1 141 ? 2.143 -11.617 15.906 1 45.06 141 ASP B C 1
ATOM 2251 O O . ASP B 1 141 ? 1.422 -12.336 16.609 1 45.06 141 ASP B O 1
ATOM 2255 N N . GLY B 1 142 ? 2.725 -10.68 16.422 1 39.22 142 GLY B N 1
ATOM 2256 C CA . GLY B 1 142 ? 2.465 -10.422 17.828 1 39.22 142 GLY B CA 1
ATOM 2257 C C . GLY B 1 142 ? 1.095 -9.828 18.078 1 39.22 142 GLY B C 1
ATOM 2258 O O . GLY B 1 142 ? 0.608 -9.836 19.219 1 39.22 142 GLY B O 1
ATOM 2259 N N . ASP B 1 143 ? 0.631 -8.875 17.297 1 38.44 143 ASP B N 1
ATOM 2260 C CA . ASP B 1 143 ? -0.654 -8.32 17.719 1 38.44 143 ASP B CA 1
ATOM 2261 C C . ASP B 1 143 ? -1.806 -9.234 17.297 1 38.44 143 ASP B C 1
ATOM 2263 O O . ASP B 1 143 ? -2.85 -8.758 16.844 1 38.44 143 ASP B O 1
ATOM 2267 N N . ASP B 1 144 ? -1.668 -10.453 16.969 1 36.44 144 ASP B N 1
ATOM 2268 C CA . ASP B 1 144 ? -2.803 -11.344 17.188 1 36.44 144 ASP B CA 1
ATOM 2269 C C . ASP B 1 144 ? -3.52 -11.016 18.5 1 36.44 144 ASP B C 1
ATOM 2271 O O . ASP B 1 144 ? -3.059 -11.391 19.578 1 36.44 144 ASP B O 1
ATOM 2275 N N . MET B 1 145 ? -4.008 -9.875 18.734 1 31.78 145 MET B N 1
ATOM 2276 C CA . MET B 1 145 ? -5.039 -9.797 19.766 1 31.78 145 MET B CA 1
ATOM 2277 C C . MET B 1 145 ? -6.113 -10.852 19.547 1 31.78 145 MET B C 1
ATOM 2279 O O . MET B 1 145 ? -6.836 -10.805 18.547 1 31.78 145 MET B O 1
ATOM 2283 N N . ALA B 1 146 ? -6 -12.031 19.875 1 31.38 146 ALA B N 1
ATOM 2284 C CA . ALA B 1 146 ? -7.023 -12.984 20.312 1 31.38 146 ALA B CA 1
ATOM 2285 C C . ALA B 1 146 ? -8.203 -12.266 20.953 1 31.38 146 ALA B C 1
ATOM 2287 O O . ALA B 1 146 ? -8.086 -11.75 22.062 1 31.38 146 ALA B O 1
ATOM 2288 N N . ILE B 1 147 ? -9.07 -11.547 20.266 1 32.56 147 ILE B N 1
ATOM 2289 C CA . ILE B 1 147 ? -10.391 -11.328 20.844 1 32.56 147 ILE B CA 1
ATOM 2290 C C . ILE B 1 147 ? -10.859 -12.594 21.562 1 32.56 147 ILE B C 1
ATOM 2292 O O . ILE B 1 147 ? -11.016 -13.648 20.938 1 32.56 147 ILE B O 1
ATOM 2296 N N . GLU B 1 148 ? -10.492 -12.797 22.734 1 28.75 148 GLU B N 1
ATOM 2297 C CA . GLU B 1 148 ? -11.117 -13.781 23.609 1 28.75 148 GLU B CA 1
ATOM 2298 C C . GLU B 1 148 ? -12.633 -13.812 23.406 1 28.75 148 GLU B C 1
ATOM 2300 O O . GLU B 1 148 ? -13.273 -12.758 23.359 1 28.75 148 GLU B O 1
ATOM 2305 N N . PRO B 1 149 ? -13.156 -14.82 22.969 1 28.06 149 PRO B N 1
ATOM 2306 C CA . PRO B 1 149 ? -14.609 -14.969 23.062 1 28.06 149 PRO B CA 1
ATOM 2307 C C . PRO B 1 149 ? -15.18 -14.445 24.375 1 28.06 149 PRO B C 1
ATOM 2309 O O . PRO B 1 149 ? -14.555 -14.617 25.422 1 28.06 149 PRO B O 1
ATOM 2312 N N . SER B 1 150 ? -15.711 -13.297 24.375 1 28.28 150 SER B N 1
ATOM 2313 C CA . SER B 1 150 ? -16.516 -13.086 25.578 1 28.28 150 SER B CA 1
ATOM 2314 C C . SER B 1 150 ? -17.344 -14.328 25.906 1 28.28 150 SER B C 1
ATOM 2316 O O . SER B 1 150 ? -18.047 -14.859 25.062 1 28.28 150 SER B O 1
ATOM 2318 N N . GLU B 1 151 ? -17.031 -15.023 26.891 1 24.31 151 GLU B N 1
ATOM 2319 C CA . GLU B 1 151 ? -18.062 -15.781 27.594 1 24.31 151 GLU B CA 1
ATOM 2320 C C . GLU B 1 151 ? -19.266 -14.906 27.922 1 24.31 151 GLU B C 1
ATOM 2322 O O . GLU B 1 151 ? -19.109 -13.734 28.266 1 24.31 151 GLU B O 1
#